Protein AF-A0AAV8YP52-F1 (afdb_monomer_lite)

Organism: NCBI:txid1586634

InterPro domains:
  IPR000917 Sulfatase, N-terminal [PF00884] (2-69)
  IPR000917 Sulfatase, N-terminal [PF00884] (94-187)
  IPR017850 Alkaline-phosphatase-like, core domain superfamily [G3DSA:3.40.720.10] (1-83)
  IPR017850 Alkaline-phosphatase-like, core domain superfamily [G3DSA:3.40.720.10] (84-243)
  IPR017850 Alkaline-phosphatase-like, core domain superfamily [SSF53649] (1-222)
  IPR024607 Sulfatase, conserved site [PS00523] (5-17)

pLDDT: mean 83.56, std 19.12, range [27.75, 98.56]

Structure (mmCIF, N/CA/C/O backbone):
data_AF-A0AAV8YP52-F1
#
_entry.id   AF-A0AAV8YP52-F1
#
loop_
_atom_site.group_PDB
_atom_site.id
_atom_site.type_symbol
_atom_site.label_atom_id
_atom_site.label_alt_id
_atom_site.label_comp_id
_atom_site.label_asym_id
_atom_site.label_entity_id
_atom_site.label_seq_id
_atom_site.pdbx_PDB_ins_code
_atom_site.Cartn_x
_atom_site.Cartn_y
_atom_site.Cartn_z
_atom_site.occupancy
_atom_site.B_iso_or_equiv
_atom_site.auth_seq_id
_atom_site.auth_comp_id
_atom_site.auth_asym_id
_atom_site.auth_atom_id
_atom_site.pdbx_PDB_model_num
ATOM 1 N N . PHE A 1 1 ? 8.488 -1.473 3.492 1.00 95.25 1 PHE A N 1
ATOM 2 C CA . PHE A 1 1 ? 8.947 -2.103 2.238 1.00 95.25 1 PHE A CA 1
ATOM 3 C C . PHE A 1 1 ? 7.764 -2.698 1.510 1.00 95.25 1 PHE A C 1
ATOM 5 O O . PHE A 1 1 ? 6.869 -3.208 2.170 1.00 95.25 1 PHE A O 1
ATOM 12 N N . VAL A 1 2 ? 7.751 -2.654 0.185 1.00 96.00 2 VAL A N 1
ATOM 13 C CA . VAL A 1 2 ? 6.752 -3.358 -0.623 1.00 96.00 2 VAL A CA 1
ATOM 14 C C . VAL A 1 2 ? 7.298 -4.697 -1.095 1.00 96.00 2 VAL A C 1
ATOM 16 O O . VAL A 1 2 ? 8.505 -4.853 -1.264 1.00 96.00 2 VAL A O 1
ATOM 19 N N . ASN A 1 3 ? 6.412 -5.675 -1.269 1.00 95.06 3 ASN A N 1
ATOM 20 C CA . ASN A 1 3 ? 6.795 -7.029 -1.685 1.00 95.06 3 ASN A CA 1
ATOM 21 C C . ASN A 1 3 ? 7.056 -7.134 -3.186 1.00 95.06 3 ASN A C 1
ATOM 23 O O . ASN A 1 3 ? 7.753 -8.042 -3.616 1.00 95.06 3 ASN A O 1
ATOM 27 N N . SER A 1 4 ? 6.528 -6.191 -3.967 1.00 92.81 4 SER A N 1
ATOM 28 C CA . SER A 1 4 ? 6.719 -6.110 -5.408 1.00 92.81 4 SER A CA 1
ATOM 29 C C . SER A 1 4 ? 6.884 -4.648 -5.826 1.00 92.81 4 SER A C 1
ATOM 31 O O . SER A 1 4 ? 6.132 -3.798 -5.347 1.00 92.81 4 SER A O 1
ATOM 33 N N . PRO A 1 5 ? 7.802 -4.325 -6.752 1.00 90.75 5 PRO A N 1
ATOM 34 C CA . PRO A 1 5 ? 7.940 -2.971 -7.296 1.00 90.75 5 PRO A CA 1
ATOM 35 C C . PRO A 1 5 ? 6.852 -2.630 -8.346 1.00 90.75 5 PRO A C 1
ATOM 37 O O . PRO A 1 5 ? 6.857 -1.555 -8.963 1.00 90.75 5 PRO A O 1
ATOM 40 N N . ILE A 1 6 ? 5.905 -3.544 -8.590 1.00 89.81 6 ILE A N 1
ATOM 41 C CA . ILE A 1 6 ? 4.824 -3.414 -9.574 1.00 89.81 6 ILE A CA 1
ATOM 42 C C . ILE A 1 6 ? 3.514 -3.006 -8.882 1.00 89.81 6 ILE A C 1
ATOM 44 O O . ILE A 1 6 ? 3.197 -3.479 -7.795 1.00 89.81 6 ILE A O 1
ATOM 48 N N . CYS A 1 7 ? 2.728 -2.127 -9.524 1.00 91.12 7 CYS A N 1
ATOM 49 C CA . CYS A 1 7 ? 1.596 -1.462 -8.867 1.00 91.12 7 CYS A CA 1
ATOM 50 C C . CYS A 1 7 ? 0.487 -2.444 -8.469 1.00 91.12 7 CYS A C 1
ATOM 52 O O . CYS A 1 7 ? -0.006 -2.372 -7.351 1.00 91.12 7 CYS A O 1
ATOM 54 N N . CYS A 1 8 ? 0.015 -3.304 -9.379 1.00 92.38 8 CYS A N 1
ATOM 55 C CA . CYS A 1 8 ? -1.102 -4.198 -9.058 1.00 92.38 8 CYS A CA 1
ATOM 56 C C . CYS A 1 8 ? -0.736 -5.310 -8.069 1.00 92.38 8 CYS A C 1
ATOM 58 O O . CYS A 1 8 ? -1.500 -5.477 -7.123 1.00 92.38 8 CYS A O 1
ATOM 60 N N . PRO A 1 9 ? 0.404 -6.018 -8.205 1.00 93.75 9 PRO A N 1
ATOM 61 C CA . PRO A 1 9 ? 0.830 -6.990 -7.201 1.00 93.75 9 PRO A CA 1
ATOM 62 C C . PRO A 1 9 ? 0.953 -6.349 -5.815 1.00 93.75 9 PRO A C 1
ATOM 64 O O . PRO A 1 9 ? 0.359 -6.834 -4.858 1.00 93.75 9 PRO A O 1
ATOM 67 N N . SER A 1 10 ? 1.613 -5.188 -5.721 1.00 94.81 10 SER A N 1
ATOM 68 C CA . SER A 1 10 ? 1.771 -4.476 -4.450 1.00 94.81 10 SER A CA 1
ATOM 69 C C . SER A 1 10 ? 0.435 -4.022 -3.852 1.00 94.81 10 SER A C 1
ATOM 71 O O . SER A 1 10 ? 0.141 -4.325 -2.698 1.00 94.81 10 SER A O 1
ATOM 73 N N . ARG A 1 11 ? -0.435 -3.366 -4.635 1.00 95.69 11 ARG A N 1
ATOM 74 C CA . ARG A 1 11 ? -1.765 -2.938 -4.163 1.00 95.69 11 ARG A CA 1
ATOM 75 C C . ARG A 1 11 ? -2.648 -4.127 -3.772 1.00 95.69 11 ARG A C 1
ATOM 77 O O . ARG A 1 11 ? -3.314 -4.055 -2.746 1.00 95.69 11 ARG A O 1
ATOM 84 N N . SER A 1 12 ? -2.614 -5.227 -4.529 1.00 96.69 12 SER A N 1
ATOM 85 C CA . SER A 1 12 ? -3.308 -6.478 -4.185 1.00 96.69 12 SER A CA 1
ATOM 86 C C . SER A 1 12 ? -2.841 -6.994 -2.823 1.00 96.69 12 SER A C 1
ATOM 88 O O . SER A 1 12 ? -3.663 -7.315 -1.965 1.00 96.69 12 SER A O 1
ATOM 90 N N . THR A 1 13 ? -1.530 -6.976 -2.574 1.00 97.31 13 THR A N 1
ATOM 91 C CA . THR A 1 13 ? -0.947 -7.355 -1.286 1.00 97.31 13 THR A CA 1
ATOM 92 C C . THR A 1 13 ? -1.373 -6.436 -0.144 1.00 97.31 13 THR A C 1
ATOM 94 O O . THR A 1 13 ? -1.781 -6.933 0.904 1.00 97.31 13 THR A O 1
ATOM 97 N N . ILE A 1 14 ? -1.355 -5.114 -0.343 1.00 97.69 14 ILE A N 1
ATOM 98 C CA . ILE A 1 14 ? -1.827 -4.138 0.657 1.00 97.69 14 ILE A CA 1
ATOM 99 C C . ILE A 1 14 ? -3.296 -4.389 1.013 1.00 97.69 14 ILE A C 1
ATOM 101 O O . ILE A 1 14 ? -3.664 -4.336 2.183 1.00 97.69 14 ILE A O 1
ATOM 105 N N . LEU A 1 15 ? -4.132 -4.654 0.006 1.00 97.62 15 LEU A N 1
ATOM 106 C CA . LEU A 1 15 ? -5.574 -4.819 0.174 1.00 97.62 15 LEU A CA 1
ATOM 107 C C . LEU A 1 15 ? -5.946 -6.149 0.824 1.00 97.62 15 LEU A C 1
ATOM 109 O O . LEU A 1 15 ? -6.919 -6.194 1.564 1.00 97.62 15 LEU A O 1
ATOM 113 N N . THR A 1 16 ? -5.218 -7.227 0.546 1.00 98.06 16 THR A N 1
ATOM 114 C CA . THR A 1 16 ? -5.618 -8.588 0.950 1.00 98.06 16 THR A CA 1
ATOM 115 C C . THR A 1 16 ? -4.794 -9.154 2.101 1.00 98.06 16 THR A C 1
ATOM 117 O O . THR A 1 16 ? -5.193 -10.151 2.698 1.00 98.06 16 THR A O 1
ATOM 120 N N . GLY A 1 17 ? -3.633 -8.564 2.401 1.00 98.06 17 GLY A N 1
ATOM 121 C CA . GLY A 1 17 ? -2.667 -9.146 3.331 1.00 98.06 17 GLY A CA 1
ATOM 122 C C . GLY A 1 17 ? -2.047 -10.446 2.820 1.00 98.06 17 GLY A C 1
ATOM 123 O O . GLY A 1 17 ? -1.554 -11.235 3.625 1.00 98.06 17 GLY A O 1
ATOM 124 N N . LYS A 1 18 ? -2.095 -10.690 1.503 1.00 97.75 18 LYS A N 1
ATOM 125 C CA . LYS A 1 18 ? -1.532 -11.872 0.844 1.00 97.75 18 LYS A CA 1
ATOM 126 C C . LYS A 1 18 ? -0.405 -11.507 -0.113 1.00 97.75 18 LYS A C 1
ATOM 128 O O . LYS A 1 18 ? -0.445 -10.467 -0.772 1.00 97.75 18 LYS A O 1
ATOM 133 N N . TYR A 1 19 ? 0.578 -12.380 -0.242 1.00 96.88 19 TYR A N 1
ATOM 134 C CA . TYR A 1 19 ? 1.612 -12.266 -1.265 1.00 96.88 19 TYR A CA 1
ATOM 135 C C . TYR A 1 19 ? 1.038 -12.435 -2.683 1.00 96.88 19 TYR A C 1
ATOM 137 O O . TYR A 1 19 ? -0.021 -13.031 -2.899 1.00 96.88 19 TYR A O 1
ATOM 145 N N . ALA A 1 20 ? 1.735 -11.900 -3.677 1.00 93.88 20 ALA A N 1
ATOM 146 C CA . ALA A 1 20 ? 1.407 -11.978 -5.093 1.00 93.88 20 ALA A CA 1
ATOM 147 C C . ALA A 1 20 ? 1.271 -13.427 -5.579 1.00 93.88 20 ALA A C 1
ATOM 149 O O . ALA A 1 20 ? 0.324 -13.715 -6.304 1.00 93.88 20 ALA A O 1
ATOM 150 N N . HIS A 1 21 ? 2.112 -14.362 -5.119 1.00 94.19 21 HIS A N 1
ATOM 151 C CA . HIS A 1 21 ? 1.948 -15.785 -5.459 1.00 94.19 21 HIS A CA 1
ATOM 152 C C . HIS A 1 21 ? 0.633 -16.394 -4.934 1.00 94.19 21 HIS A C 1
ATOM 154 O O . HIS A 1 21 ? 0.112 -17.322 -5.545 1.00 94.19 21 HIS A O 1
ATOM 160 N N . ASN A 1 22 ? 0.058 -15.842 -3.858 1.00 95.94 22 ASN A N 1
ATOM 161 C CA . ASN A 1 22 ? -1.227 -16.270 -3.292 1.00 95.94 22 ASN A CA 1
ATOM 162 C C . ASN A 1 22 ? -2.433 -15.511 -3.866 1.00 95.94 22 ASN A C 1
ATOM 164 O O . ASN A 1 22 ? -3.557 -16.010 -3.810 1.00 95.94 22 ASN A O 1
ATOM 168 N N . THR A 1 23 ? -2.224 -14.304 -4.398 1.00 95.06 23 THR A N 1
ATOM 169 C CA . THR A 1 23 ? -3.270 -13.542 -5.109 1.00 95.06 23 THR A CA 1
ATOM 170 C C . THR A 1 23 ? -3.266 -13.784 -6.618 1.00 95.06 23 THR A C 1
ATOM 172 O O . THR A 1 23 ? -4.159 -13.326 -7.325 1.00 95.06 23 THR A O 1
ATOM 175 N N . GLY A 1 24 ? -2.232 -14.444 -7.145 1.00 93.25 24 GLY A N 1
ATOM 176 C CA . GLY A 1 24 ? -2.006 -14.627 -8.579 1.00 93.25 24 GLY A CA 1
ATOM 177 C C . GLY A 1 24 ? -1.746 -13.329 -9.353 1.00 93.25 24 GLY A C 1
ATOM 178 O O . GLY A 1 24 ? -1.683 -13.369 -10.579 1.00 93.25 24 GLY A O 1
ATOM 179 N N . VAL A 1 25 ? -1.622 -12.175 -8.683 1.00 92.19 25 VAL A N 1
ATOM 180 C CA . VAL A 1 25 ? -1.403 -10.880 -9.344 1.00 92.19 25 VAL A CA 1
ATOM 181 C C . VAL A 1 25 ? 0.083 -10.680 -9.583 1.00 92.19 25 VAL A C 1
ATOM 183 O O . VAL A 1 25 ? 0.814 -10.342 -8.660 1.00 92.19 25 VAL A O 1
ATOM 186 N N . VAL A 1 26 ? 0.533 -10.861 -10.823 1.00 88.44 26 VAL A N 1
ATOM 187 C CA . VAL A 1 26 ? 1.969 -10.880 -11.167 1.00 88.44 26 VAL A CA 1
ATOM 188 C C . VAL A 1 26 ? 2.439 -9.639 -11.925 1.00 88.44 26 VAL A C 1
ATOM 190 O O . VAL A 1 26 ? 3.623 -9.311 -11.894 1.00 88.44 26 VAL A O 1
ATOM 193 N N . ASN A 1 27 ? 1.533 -8.906 -12.582 1.00 86.44 27 ASN A N 1
ATOM 194 C CA . ASN A 1 27 ? 1.858 -7.670 -13.303 1.00 86.44 27 ASN A CA 1
ATOM 195 C C . ASN A 1 27 ? 0.660 -6.692 -13.332 1.00 86.44 27 ASN A C 1
ATOM 197 O O . ASN A 1 27 ? -0.294 -6.856 -12.577 1.00 86.44 27 ASN A O 1
ATOM 201 N N . ASN A 1 28 ? 0.712 -5.636 -14.159 1.00 85.75 28 ASN A N 1
ATOM 202 C CA . ASN A 1 28 ? -0.358 -4.626 -14.253 1.00 85.75 28 ASN A CA 1
ATOM 203 C C . ASN A 1 28 ? -1.420 -4.898 -15.345 1.00 85.75 28 ASN A C 1
ATOM 205 O O . ASN A 1 28 ? -2.146 -3.970 -15.705 1.00 85.75 28 ASN A O 1
ATOM 209 N N . SER A 1 29 ? -1.488 -6.105 -15.907 1.00 83.00 29 SER A N 1
ATOM 210 C CA . SER A 1 29 ? -2.447 -6.502 -16.955 1.00 83.00 29 SER A CA 1
ATOM 211 C C . SER A 1 29 ? -3.583 -7.362 -16.392 1.00 83.00 29 SER A C 1
ATOM 213 O O . SER A 1 29 ? -3.432 -7.946 -15.316 1.00 83.00 29 SER A O 1
ATOM 215 N N . ILE A 1 30 ? -4.703 -7.468 -17.122 1.00 84.31 30 ILE A N 1
ATOM 216 C CA . ILE A 1 30 ? -5.784 -8.414 -16.777 1.00 84.31 30 ILE A CA 1
ATOM 217 C C . ILE A 1 30 ? -5.245 -9.845 -16.746 1.00 84.31 30 ILE A C 1
ATOM 219 O O . ILE A 1 30 ? -5.533 -10.572 -15.798 1.00 84.31 30 ILE A O 1
ATOM 223 N N . ASP A 1 31 ? -4.440 -10.223 -17.742 1.00 85.38 31 ASP A N 1
ATOM 224 C CA . ASP A 1 31 ? -3.872 -11.572 -17.858 1.00 85.38 31 ASP A CA 1
ATOM 225 C C . ASP A 1 31 ? -2.959 -11.908 -16.672 1.00 85.38 31 ASP A C 1
ATOM 227 O O . ASP A 1 31 ? -2.914 -13.042 -16.206 1.00 85.38 31 ASP A O 1
ATOM 231 N N . GLY A 1 32 ? -2.278 -10.900 -16.120 1.00 86.19 32 GLY A N 1
ATOM 232 C CA . GLY A 1 32 ? -1.534 -10.996 -14.863 1.00 86.19 32 GLY A CA 1
ATOM 233 C C . GLY A 1 32 ? -2.389 -10.798 -13.611 1.00 86.19 32 GLY A C 1
ATOM 234 O O . GLY A 1 32 ? -1.855 -10.376 -12.587 1.00 86.19 32 GLY A O 1
ATOM 235 N N . ASN A 1 33 ? -3.694 -11.059 -13.706 1.00 90.12 33 ASN A N 1
ATOM 236 C CA . ASN A 1 33 ? -4.712 -10.997 -12.658 1.00 90.12 33 ASN A CA 1
ATOM 237 C C . ASN A 1 33 ? -4.975 -9.603 -12.045 1.00 90.12 33 ASN A C 1
ATOM 239 O O . ASN A 1 33 ? -5.665 -9.506 -11.030 1.00 90.12 33 ASN A O 1
ATOM 243 N N . CYS A 1 34 ? -4.476 -8.501 -12.625 1.00 90.88 34 CYS A N 1
ATOM 244 C CA . CYS A 1 34 ? -4.738 -7.160 -12.089 1.00 90.88 34 CYS A CA 1
ATOM 245 C C . CYS A 1 34 ? -6.196 -6.743 -12.312 1.00 90.88 34 CYS A C 1
ATOM 247 O O . CYS A 1 34 ? -6.574 -6.373 -13.424 1.00 90.88 34 CYS A O 1
ATOM 249 N N . SER A 1 35 ? -6.994 -6.740 -11.238 1.00 91.50 35 SER A N 1
ATOM 250 C CA . SER A 1 35 ? -8.429 -6.413 -11.289 1.00 91.50 35 SER A CA 1
ATOM 251 C C . SER A 1 35 ? -9.202 -7.245 -12.321 1.00 91.50 35 SER A C 1
ATOM 253 O O . SER A 1 35 ? -10.170 -6.775 -12.916 1.00 91.50 35 SER A O 1
ATOM 255 N N . SER A 1 36 ? -8.748 -8.472 -12.586 1.00 91.81 36 SER A N 1
ATOM 256 C CA . SER A 1 36 ? -9.459 -9.395 -13.468 1.00 91.81 36 SER A CA 1
ATOM 257 C C . SER A 1 36 ? -10.797 -9.805 -12.837 1.00 91.81 36 SER A C 1
ATOM 259 O O . SER A 1 36 ? -10.997 -9.647 -11.629 1.00 91.81 36 SER A O 1
ATOM 261 N N . GLU A 1 37 ? -11.687 -10.414 -13.619 1.00 94.19 37 GLU A N 1
ATOM 262 C CA . GLU A 1 37 ? -12.917 -11.014 -13.083 1.00 94.19 37 GLU A CA 1
ATOM 263 C C . GLU A 1 37 ? -12.625 -12.062 -11.997 1.00 94.19 37 GLU A C 1
ATOM 265 O O . GLU A 1 37 ? -13.335 -12.145 -10.997 1.00 94.19 37 GLU A O 1
ATOM 270 N N . SER A 1 38 ? -11.542 -12.830 -12.155 1.00 95.19 38 SER A N 1
ATOM 271 C CA . SER A 1 38 ? -11.101 -13.799 -11.149 1.00 95.19 38 SER A CA 1
ATOM 272 C C . SER A 1 38 ? -10.707 -13.099 -9.847 1.00 95.19 38 SER A C 1
ATOM 274 O O . SER A 1 38 ? -11.169 -13.478 -8.771 1.00 95.19 38 SER A O 1
ATOM 276 N N . TRP A 1 39 ? -9.914 -12.027 -9.926 1.00 95.81 39 TRP A N 1
ATOM 277 C CA . TRP A 1 39 ? -9.498 -11.282 -8.739 1.00 95.81 39 TRP A CA 1
ATOM 278 C C . TRP A 1 39 ? -10.686 -10.628 -8.026 1.00 95.81 39 TRP A C 1
ATOM 280 O O . TRP A 1 39 ? -10.821 -10.762 -6.808 1.00 95.81 39 TRP A O 1
ATOM 290 N N . GLN A 1 40 ? -11.583 -9.989 -8.780 1.00 95.69 40 GLN A N 1
ATOM 291 C CA . GLN A 1 40 ? -12.810 -9.384 -8.247 1.00 95.69 40 GLN A CA 1
ATOM 292 C C . GLN A 1 40 ? -13.716 -10.427 -7.580 1.00 95.69 40 GLN A C 1
ATOM 294 O O . GLN A 1 40 ? -14.325 -10.172 -6.548 1.00 95.69 40 GLN A O 1
ATOM 299 N N . LYS A 1 41 ? -13.768 -11.650 -8.111 1.00 96.56 41 LYS A N 1
ATOM 300 C CA . LYS A 1 41 ? -14.586 -12.725 -7.541 1.00 96.56 41 LYS A CA 1
ATOM 301 C C . LYS A 1 41 ? -13.970 -13.374 -6.298 1.00 96.56 41 LYS A C 1
ATOM 303 O O . LYS A 1 41 ? -14.700 -13.710 -5.369 1.00 96.56 41 LYS A O 1
ATOM 308 N N . TYR A 1 42 ? -12.654 -13.594 -6.285 1.00 96.69 42 TYR A N 1
ATOM 309 C CA . TYR A 1 42 ? -11.995 -14.448 -5.284 1.00 96.69 42 TYR A CA 1
ATOM 310 C C . TYR A 1 42 ? -11.123 -13.702 -4.266 1.00 96.69 42 TYR A C 1
ATOM 312 O O . TYR A 1 42 ? -10.787 -14.279 -3.231 1.00 96.69 42 TYR A O 1
ATOM 320 N N . HIS A 1 43 ? -10.757 -12.442 -4.514 1.00 97.38 43 HIS A N 1
ATOM 321 C CA . HIS A 1 43 ? -9.884 -11.662 -3.628 1.00 97.38 43 HIS A CA 1
ATOM 322 C C . HIS A 1 43 ? -10.532 -10.373 -3.125 1.00 97.38 43 HIS A C 1
ATOM 324 O O . HIS A 1 43 ? -10.406 -10.066 -1.940 1.00 97.38 43 HIS A O 1
ATOM 330 N N . GLU A 1 44 ? -11.260 -9.648 -3.973 1.00 96.12 44 GLU A N 1
ATOM 331 C CA . GLU A 1 44 ? -11.917 -8.390 -3.589 1.00 96.12 44 GLU A CA 1
ATOM 332 C C . GLU A 1 44 ? -12.870 -8.516 -2.383 1.00 96.12 44 GLU A C 1
ATOM 334 O O . GLU A 1 44 ? -12.755 -7.687 -1.469 1.00 96.12 44 GLU A O 1
ATOM 339 N N . PRO A 1 45 ? -13.720 -9.566 -2.270 1.00 96.81 45 PRO A N 1
ATOM 340 C CA . PRO A 1 45 ? -14.628 -9.736 -1.129 1.00 96.81 45 PRO A CA 1
ATOM 341 C C . PRO A 1 45 ? -13.902 -10.009 0.195 1.00 96.81 45 PRO A C 1
ATOM 343 O O . PRO A 1 45 ? -14.501 -9.920 1.264 1.00 96.81 45 PRO A O 1
ATOM 346 N N . PHE A 1 46 ? -12.609 -10.331 0.122 1.00 96.44 46 PHE A N 1
ATOM 347 C CA . PHE A 1 46 ? -11.729 -10.602 1.257 1.00 96.44 46 PHE A CA 1
ATOM 348 C C . PHE A 1 46 ? -10.668 -9.510 1.443 1.00 96.44 46 PHE A C 1
ATOM 350 O O . PHE A 1 46 ? -9.714 -9.695 2.202 1.00 96.44 46 PHE A O 1
ATOM 357 N N . SER A 1 47 ? -10.811 -8.377 0.748 1.00 97.44 47 SER A N 1
ATOM 358 C CA . SER A 1 47 ? -9.982 -7.198 0.976 1.00 97.44 47 SER A CA 1
ATOM 359 C C . SER A 1 47 ? -10.256 -6.591 2.353 1.00 97.44 47 SER A C 1
ATOM 361 O O . SER A 1 47 ? -11.337 -6.744 2.917 1.00 97.44 47 SER A O 1
ATOM 363 N N . VAL A 1 48 ? -9.296 -5.840 2.890 1.00 97.94 48 VAL A N 1
ATOM 364 C CA . VAL A 1 48 ? -9.398 -5.161 4.186 1.00 97.94 48 VAL A CA 1
ATOM 365 C C . VAL A 1 48 ? -10.664 -4.305 4.286 1.00 97.94 48 VAL A C 1
ATOM 367 O O . VAL A 1 48 ? -11.340 -4.342 5.306 1.00 97.94 48 VAL A O 1
ATOM 370 N N . ALA A 1 49 ? -11.043 -3.600 3.215 1.00 97.25 49 ALA A N 1
ATOM 371 C CA . ALA A 1 49 ? -12.259 -2.791 3.187 1.00 97.25 49 ALA A CA 1
ATOM 372 C C . ALA A 1 49 ? -13.535 -3.649 3.236 1.00 97.25 49 ALA A C 1
ATOM 374 O O . ALA A 1 49 ? -14.470 -3.317 3.964 1.00 97.25 49 ALA A O 1
ATOM 375 N N . ALA A 1 50 ? -13.567 -4.762 2.497 1.00 97.44 50 ALA A N 1
ATOM 376 C CA . ALA A 1 50 ? -14.694 -5.688 2.517 1.00 97.44 50 ALA A CA 1
ATOM 377 C C . ALA A 1 50 ? -14.832 -6.377 3.884 1.00 97.44 50 ALA A C 1
ATOM 379 O O . ALA A 1 50 ? -15.932 -6.458 4.419 1.00 97.44 50 ALA A O 1
ATOM 380 N N . LEU A 1 51 ? -13.720 -6.789 4.497 1.00 98.25 51 LEU A N 1
ATOM 381 C CA . LEU A 1 51 ? -13.708 -7.400 5.828 1.00 98.25 51 LEU A CA 1
ATOM 382 C C . LEU A 1 51 ? -14.154 -6.416 6.917 1.00 98.25 51 LEU A C 1
ATOM 384 O O . LEU A 1 51 ? -14.984 -6.767 7.748 1.00 98.25 51 LEU A O 1
ATOM 388 N N . LEU A 1 52 ? -13.675 -5.167 6.885 1.00 98.25 52 LEU A N 1
ATOM 389 C CA . LEU A 1 52 ? -14.142 -4.114 7.796 1.00 98.25 52 LEU A CA 1
ATOM 390 C C . LEU A 1 52 ? -15.664 -3.917 7.694 1.00 98.25 52 LEU A C 1
ATOM 392 O O . LEU A 1 52 ? -16.346 -3.819 8.717 1.00 98.25 52 LEU A O 1
ATOM 396 N N . LYS A 1 53 ? -16.203 -3.892 6.468 1.00 97.19 53 LYS A N 1
ATOM 397 C CA . LYS A 1 53 ? -17.644 -3.761 6.230 1.00 97.19 53 LYS A CA 1
ATOM 398 C C . LYS A 1 53 ? -18.419 -4.988 6.717 1.00 97.19 53 LYS A C 1
ATOM 400 O O . LYS A 1 53 ? -19.405 -4.833 7.423 1.00 97.19 53 LYS A O 1
ATOM 405 N N . ASN A 1 54 ? -17.981 -6.192 6.366 1.00 96.81 54 ASN A N 1
ATOM 406 C CA . ASN A 1 54 ? -18.741 -7.417 6.622 1.00 96.81 54 ASN A CA 1
ATOM 407 C C . ASN A 1 54 ? -18.709 -7.850 8.097 1.00 96.81 54 ASN A C 1
ATOM 409 O O . ASN A 1 54 ? -19.700 -8.374 8.592 1.00 96.81 54 ASN A O 1
ATOM 413 N N . GLU A 1 55 ? -17.602 -7.616 8.807 1.00 96.31 55 GLU A N 1
ATOM 414 C CA . GLU A 1 55 ? -17.413 -8.107 10.184 1.00 96.31 55 GLU A CA 1
ATOM 415 C C . GLU A 1 55 ? -17.873 -7.111 11.260 1.00 96.31 55 GLU A C 1
ATOM 417 O O . GLU A 1 55 ? -18.216 -7.500 12.379 1.00 96.31 55 GLU A O 1
ATOM 422 N N . LYS A 1 56 ? -17.831 -5.805 10.964 1.00 96.19 56 LYS A N 1
ATOM 423 C CA . LYS A 1 56 ? -18.094 -4.733 11.943 1.00 96.19 56 LYS A CA 1
ATOM 424 C C . LYS A 1 56 ? -18.907 -3.559 11.384 1.00 96.19 56 LYS A C 1
ATOM 426 O O . LYS A 1 56 ? -19.001 -2.531 12.044 1.00 96.19 56 LYS A O 1
ATOM 431 N N . ASP A 1 57 ? -19.483 -3.701 10.191 1.00 96.75 57 ASP A N 1
ATOM 432 C CA . ASP A 1 57 ? -20.332 -2.695 9.536 1.00 96.75 57 ASP A CA 1
ATOM 433 C C . ASP A 1 57 ? -19.664 -1.323 9.318 1.00 96.75 57 ASP A C 1
ATOM 435 O O . ASP A 1 57 ? -20.323 -0.286 9.235 1.00 96.75 57 ASP A O 1
ATOM 439 N N . TYR A 1 58 ? -18.333 -1.294 9.176 1.00 97.19 58 TYR A N 1
ATOM 440 C CA . TYR A 1 58 ? -17.624 -0.054 8.857 1.00 97.19 58 TYR A CA 1
ATOM 441 C C . TYR A 1 58 ? -18.082 0.505 7.509 1.00 97.19 58 TYR A C 1
ATOM 443 O O . TYR A 1 58 ? -18.165 -0.213 6.513 1.00 97.19 58 TYR A O 1
ATOM 451 N N . VAL A 1 59 ? -18.286 1.820 7.444 1.00 97.12 59 VAL A N 1
ATOM 452 C CA . VAL A 1 59 ? -18.400 2.526 6.166 1.00 97.12 59 VAL A CA 1
ATOM 453 C C . VAL A 1 59 ? -17.003 2.651 5.570 1.00 97.12 59 VAL A C 1
ATOM 455 O O . VAL A 1 59 ? -16.118 3.262 6.168 1.00 97.12 59 VAL A O 1
ATOM 458 N N . THR A 1 60 ? -16.802 2.068 4.392 1.00 96.12 60 THR A N 1
ATOM 459 C CA . THR A 1 60 ? -15.522 2.102 3.686 1.00 96.12 60 THR A CA 1
ATOM 460 C C . THR A 1 60 ? -15.638 2.920 2.408 1.00 96.12 60 THR A C 1
ATOM 462 O O . THR A 1 60 ? -16.679 2.959 1.754 1.00 96.12 60 THR A O 1
ATOM 465 N N . PHE A 1 61 ? -14.561 3.625 2.072 1.00 94.56 61 PHE A N 1
ATOM 466 C CA . PHE A 1 61 ? -14.486 4.472 0.891 1.00 94.56 61 PHE A CA 1
ATOM 467 C C . PHE A 1 61 ? -13.102 4.365 0.263 1.00 94.56 61 PHE A C 1
ATOM 469 O O . PHE A 1 61 ? -12.090 4.291 0.962 1.00 94.56 61 PHE A O 1
ATOM 476 N N . TYR A 1 62 ? -13.071 4.384 -1.065 1.00 91.81 62 TYR A N 1
ATOM 477 C CA . TYR A 1 62 ? -11.853 4.387 -1.851 1.00 91.81 62 TYR A CA 1
ATOM 478 C C . TYR A 1 62 ? -11.879 5.564 -2.832 1.00 91.81 62 TYR A C 1
ATOM 480 O O . TYR A 1 62 ? -12.823 5.706 -3.607 1.00 91.81 62 TYR A O 1
ATOM 488 N N . ALA A 1 63 ? -10.822 6.377 -2.832 1.00 88.88 63 ALA A N 1
ATOM 489 C CA . ALA A 1 63 ? -10.612 7.438 -3.813 1.00 88.88 63 ALA A CA 1
ATOM 490 C C . ALA A 1 63 ? -9.296 7.229 -4.562 1.00 88.88 63 ALA A C 1
ATOM 492 O O . ALA A 1 63 ? -8.242 7.053 -3.952 1.00 88.88 63 ALA A O 1
ATOM 493 N N . GLY A 1 64 ? -9.351 7.319 -5.892 1.00 85.50 64 GLY A N 1
ATOM 494 C CA . GLY A 1 64 ? -8.175 7.271 -6.756 1.00 85.50 64 GLY A CA 1
ATOM 495 C C . GLY A 1 64 ? -8.111 6.020 -7.627 1.00 85.50 64 GLY A C 1
ATOM 496 O O . GLY A 1 64 ? -9.108 5.590 -8.203 1.00 85.50 64 GLY A O 1
ATOM 497 N N . LYS A 1 65 ? -6.908 5.461 -7.783 1.00 81.38 65 LYS A N 1
ATOM 498 C CA . LYS A 1 65 ? -6.615 4.337 -8.688 1.00 81.38 65 LYS A CA 1
ATOM 499 C C . LYS A 1 65 ? -6.524 3.011 -7.930 1.00 81.38 65 LYS A C 1
ATOM 501 O O . LYS A 1 65 ? -5.467 2.731 -7.369 1.00 81.38 65 LYS A O 1
ATOM 506 N N . TYR A 1 66 ? -7.584 2.198 -7.970 1.00 84.50 66 TYR A N 1
ATOM 507 C CA . TYR A 1 66 ? -7.716 0.952 -7.195 1.00 84.50 66 TYR A CA 1
ATOM 508 C C . TYR A 1 66 ? -6.739 -0.154 -7.641 1.00 84.50 66 TYR A C 1
ATOM 510 O O . TYR A 1 66 ? -5.547 -0.091 -7.361 1.00 84.50 66 TYR A O 1
ATOM 518 N N . LEU A 1 67 ? -7.209 -1.136 -8.400 1.00 82.19 67 LEU A N 1
ATOM 519 C CA . LEU A 1 67 ? -6.404 -2.004 -9.245 1.00 82.19 67 LEU A CA 1
ATOM 520 C C . LEU A 1 67 ? -6.827 -1.684 -10.667 1.00 82.19 67 LEU A C 1
ATOM 522 O O . LEU A 1 67 ? -7.978 -1.869 -11.046 1.00 82.19 67 LEU A O 1
ATOM 526 N N . ASN A 1 68 ? -5.928 -1.092 -11.434 1.00 69.62 68 ASN A N 1
ATOM 527 C CA . ASN A 1 68 ? -6.248 -0.651 -12.777 1.00 69.62 68 ASN A CA 1
ATOM 528 C C . ASN A 1 68 ? -5.129 -1.003 -13.734 1.00 69.62 68 ASN A C 1
ATOM 530 O O . ASN A 1 68 ? -3.946 -0.859 -13.407 1.00 69.62 68 ASN A O 1
ATOM 534 N N . GLN A 1 69 ? -5.547 -1.436 -14.923 1.00 62.38 69 GLN A N 1
ATOM 535 C CA . GLN A 1 69 ? -4.648 -1.745 -16.014 1.00 62.38 69 GLN A CA 1
ATOM 536 C C . GLN A 1 69 ? -3.748 -0.545 -16.286 1.00 62.38 69 GLN A C 1
ATOM 538 O O . GLN A 1 69 ? -4.222 0.570 -16.523 1.00 62.38 69 GLN A O 1
ATOM 543 N N . LYS A 1 70 ? -2.435 -0.766 -16.275 1.00 54.97 70 LYS A N 1
ATOM 544 C CA . LYS A 1 70 ? -1.512 0.187 -16.891 1.00 54.97 70 LYS A CA 1
ATOM 545 C C . LYS A 1 70 ? -1.289 -0.261 -18.325 1.00 54.97 70 LYS A C 1
ATOM 547 O O . LYS A 1 70 ? -0.302 -0.918 -18.610 1.00 54.97 70 LYS A O 1
ATOM 552 N N . HIS A 1 71 ? -2.213 0.104 -19.207 1.00 43.41 71 HIS A N 1
ATOM 553 C CA . HIS A 1 71 ? -2.155 -0.281 -20.618 1.00 43.41 71 HIS A CA 1
ATOM 554 C C . HIS A 1 71 ? -1.164 0.554 -21.456 1.00 43.41 71 HIS A C 1
ATOM 556 O O . HIS A 1 71 ? -1.036 0.313 -22.638 1.00 43.41 71 HIS A O 1
ATOM 562 N N . TRP A 1 72 ? -0.446 1.529 -20.874 1.00 44.47 72 TRP A N 1
ATOM 563 C CA . TRP A 1 72 ? 0.540 2.327 -21.630 1.00 44.47 72 TRP A CA 1
ATOM 564 C C . TRP A 1 72 ? 1.929 2.426 -20.985 1.00 44.47 72 TRP A C 1
ATOM 566 O O . TRP A 1 72 ? 2.907 2.656 -21.682 1.00 44.47 72 TRP A O 1
ATOM 576 N N . ILE A 1 73 ? 2.053 2.244 -19.660 1.00 39.84 73 ILE A N 1
ATOM 577 C CA . ILE A 1 73 ? 3.370 2.280 -18.989 1.00 39.84 73 ILE A CA 1
ATOM 578 C C . ILE A 1 73 ? 4.142 0.963 -19.164 1.00 39.84 73 ILE A C 1
ATOM 580 O O . ILE A 1 73 ? 5.358 0.953 -19.035 1.00 39.84 73 ILE A O 1
ATOM 584 N N . VAL A 1 74 ? 3.432 -0.139 -19.436 1.00 42.94 74 VAL A N 1
ATOM 585 C CA . VAL A 1 74 ? 4.027 -1.464 -19.689 1.00 42.94 74 VAL A CA 1
ATOM 586 C C . VAL A 1 74 ? 4.552 -1.573 -21.130 1.00 42.94 74 VAL A C 1
ATOM 588 O O . VAL A 1 74 ? 5.398 -2.414 -21.399 1.00 42.94 74 VAL A O 1
ATOM 591 N N . ASP A 1 75 ? 4.146 -0.654 -22.014 1.00 45.53 75 ASP A N 1
ATOM 592 C CA . ASP A 1 75 ? 4.675 -0.532 -23.378 1.00 45.53 75 ASP A CA 1
ATOM 593 C C . ASP A 1 75 ? 5.872 0.426 -23.468 1.00 45.53 75 ASP A C 1
ATOM 595 O O . ASP A 1 75 ? 6.327 0.746 -24.567 1.00 45.53 75 ASP A O 1
ATOM 599 N N . MET A 1 76 ? 6.403 0.913 -22.336 1.00 46.72 76 MET A N 1
ATOM 600 C CA . MET A 1 76 ? 7.633 1.698 -22.382 1.00 46.72 76 MET A CA 1
ATOM 601 C C . MET A 1 76 ? 8.779 0.788 -22.843 1.00 46.72 76 MET A C 1
ATOM 603 O O . MET A 1 76 ? 9.122 -0.155 -22.120 1.00 46.72 76 MET A O 1
ATOM 607 N N . PRO A 1 77 ? 9.395 1.056 -24.014 1.00 49.97 77 PRO A N 1
ATOM 608 C CA . PRO A 1 77 ? 10.607 0.353 -24.401 1.00 49.97 77 PRO A CA 1
ATOM 609 C C . PRO A 1 77 ? 11.681 0.585 -23.330 1.00 49.97 77 PRO A C 1
ATOM 611 O O . PRO A 1 77 ? 11.582 1.563 -22.582 1.00 49.97 77 PRO A O 1
ATOM 614 N N . PRO A 1 78 ? 12.710 -0.278 -23.241 1.00 55.34 78 PRO A N 1
ATOM 615 C CA . PRO A 1 78 ? 13.808 -0.092 -22.302 1.00 55.34 78 PRO A CA 1
ATOM 616 C C . PRO A 1 78 ? 14.320 1.347 -22.369 1.00 55.34 78 PRO A C 1
ATOM 618 O O . PRO A 1 78 ? 14.879 1.780 -23.377 1.00 55.34 78 PRO A O 1
ATOM 621 N N . THR A 1 79 ? 14.075 2.116 -21.312 1.00 62.06 79 THR A N 1
ATOM 622 C CA . THR A 1 79 ? 14.524 3.500 -21.263 1.00 62.06 79 THR A CA 1
ATOM 623 C C . THR A 1 79 ? 16.037 3.467 -21.081 1.00 62.06 79 THR A C 1
ATOM 625 O O . THR A 1 79 ? 16.549 2.880 -20.131 1.00 62.06 79 THR A O 1
ATOM 628 N N . HIS A 1 80 ? 16.787 4.057 -22.003 1.00 69.38 80 HIS A N 1
ATOM 629 C CA . HIS A 1 80 ? 18.219 4.238 -21.799 1.00 69.38 80 HIS A CA 1
ATO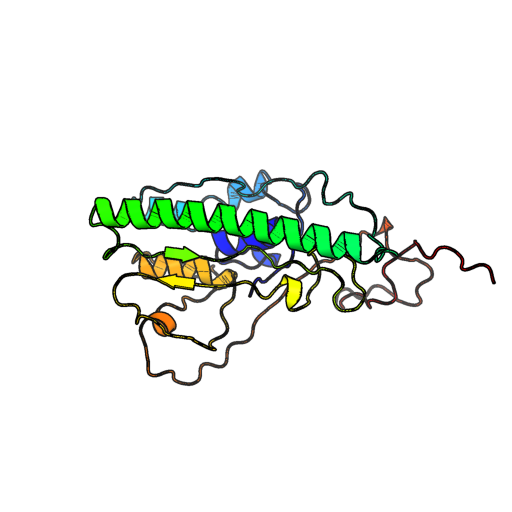M 630 C C . HIS A 1 80 ? 18.455 5.421 -20.864 1.00 69.38 80 HIS A C 1
ATOM 632 O O . HIS A 1 80 ? 17.637 6.343 -20.790 1.00 69.38 80 HIS A O 1
ATOM 638 N N . LEU A 1 81 ? 19.590 5.421 -20.164 1.00 75.62 81 LEU A N 1
ATOM 639 C CA . LEU A 1 81 ? 20.023 6.632 -19.482 1.00 75.62 81 LEU A CA 1
ATOM 640 C C . LEU A 1 81 ? 20.045 7.804 -20.466 1.00 75.62 81 LEU A C 1
ATOM 642 O O . LEU A 1 81 ? 20.578 7.662 -21.573 1.00 75.62 81 LEU A O 1
ATOM 646 N N . PRO A 1 82 ? 19.501 8.966 -20.079 1.00 79.50 82 PRO A N 1
ATOM 647 C CA . PRO A 1 82 ? 19.567 10.127 -20.937 1.00 79.50 82 PRO A CA 1
ATOM 648 C C . PRO A 1 82 ? 21.021 10.589 -21.063 1.00 79.50 82 PRO A C 1
ATOM 650 O O . PRO A 1 82 ? 21.752 10.652 -20.077 1.00 79.50 82 PRO A O 1
ATOM 653 N N . ALA A 1 83 ? 21.424 10.988 -22.270 1.00 82.31 83 ALA A N 1
ATOM 654 C CA . ALA A 1 83 ? 22.720 11.636 -22.482 1.00 82.31 83 ALA A CA 1
ATOM 655 C C . ALA A 1 83 ? 22.804 13.013 -21.790 1.00 82.31 83 ALA A C 1
ATOM 657 O O . ALA A 1 83 ? 23.895 13.516 -21.539 1.00 82.31 83 ALA A O 1
ATOM 658 N N . ASN A 1 84 ? 21.650 13.621 -21.482 1.00 84.69 84 ASN A N 1
ATOM 659 C CA . ASN A 1 84 ? 21.538 14.914 -20.819 1.00 84.69 84 ASN A CA 1
ATOM 660 C C . ASN A 1 84 ? 20.915 14.763 -19.420 1.00 84.69 84 ASN A C 1
ATOM 662 O O . ASN A 1 84 ? 19.749 14.380 -19.287 1.00 84.69 84 ASN A O 1
ATOM 666 N N . ILE A 1 85 ? 21.677 15.136 -18.390 1.00 85.06 85 ILE A N 1
ATOM 667 C CA . ILE A 1 85 ? 21.267 15.052 -16.983 1.00 85.06 85 ILE A CA 1
ATOM 668 C C . ILE A 1 85 ? 20.031 15.903 -16.654 1.00 85.06 85 ILE A C 1
ATOM 670 O O . ILE A 1 85 ? 19.241 15.521 -15.794 1.00 85.06 85 ILE A O 1
ATOM 674 N N . THR A 1 86 ? 19.779 16.981 -17.406 1.00 90.69 86 THR A N 1
ATOM 675 C CA . THR A 1 86 ? 18.623 17.870 -17.202 1.00 90.69 86 THR A CA 1
ATOM 676 C C . THR A 1 86 ? 17.284 17.131 -17.309 1.00 90.69 86 THR A C 1
ATOM 678 O O . THR A 1 86 ? 16.293 17.551 -16.714 1.00 90.69 86 THR A O 1
ATOM 681 N N . ILE A 1 87 ? 17.228 16.005 -18.030 1.00 89.69 87 ILE A N 1
ATOM 682 C CA . ILE A 1 87 ? 16.027 15.157 -18.078 1.00 89.69 87 ILE A CA 1
ATOM 683 C C . ILE A 1 87 ? 15.727 14.574 -16.691 1.00 89.69 87 ILE A C 1
ATOM 685 O O . ILE A 1 87 ? 14.587 14.649 -16.233 1.00 89.69 87 ILE A O 1
ATOM 689 N N . LEU A 1 88 ? 16.741 14.041 -16.003 1.00 89.69 88 LEU A N 1
ATOM 690 C CA . LEU A 1 88 ? 16.582 13.483 -14.659 1.00 89.69 88 LEU A CA 1
ATOM 691 C C . LEU A 1 88 ? 16.242 14.579 -13.641 1.00 89.69 88 LEU A C 1
ATOM 693 O O . LEU A 1 88 ? 15.357 14.372 -12.809 1.00 89.69 88 LEU A O 1
ATOM 697 N N . ASP A 1 89 ? 16.851 15.762 -13.766 1.00 92.00 89 ASP A N 1
ATOM 698 C CA . ASP A 1 89 ? 16.530 16.925 -12.925 1.00 92.00 89 ASP A CA 1
ATOM 699 C C . ASP A 1 89 ? 15.066 17.353 -13.081 1.00 92.00 89 ASP A C 1
ATOM 701 O O . ASP A 1 89 ? 14.367 17.594 -12.094 1.00 92.00 89 ASP A O 1
ATOM 705 N N . ASN A 1 90 ? 14.562 17.396 -14.317 1.00 94.19 90 ASN A N 1
ATOM 706 C CA . ASN A 1 90 ? 13.167 17.733 -14.591 1.00 94.19 90 ASN A CA 1
ATOM 707 C C . ASN A 1 90 ? 12.201 16.684 -14.028 1.00 94.19 90 ASN A C 1
ATOM 709 O O . ASN A 1 90 ? 11.169 17.041 -13.459 1.00 94.19 90 ASN A O 1
ATOM 713 N N . ILE A 1 91 ? 12.535 15.394 -14.130 1.00 91.88 91 ILE A N 1
ATOM 714 C CA . ILE A 1 91 ? 11.736 14.321 -13.523 1.00 91.88 91 ILE A CA 1
ATOM 715 C C . ILE A 1 91 ? 11.710 14.484 -12.004 1.00 91.88 91 ILE A C 1
ATOM 717 O O . ILE A 1 91 ? 10.637 14.432 -11.400 1.00 91.88 91 ILE A O 1
ATOM 721 N N . GLN A 1 92 ? 12.862 14.734 -11.382 1.00 93.19 92 GLN A N 1
ATOM 722 C CA . GLN A 1 92 ? 12.932 14.961 -9.943 1.00 93.19 92 GLN A CA 1
ATOM 723 C C . GLN A 1 92 ? 12.121 16.195 -9.528 1.00 93.19 92 GLN A C 1
ATOM 725 O O . GLN A 1 92 ? 11.360 16.134 -8.562 1.00 93.19 92 GLN A O 1
ATOM 730 N N . LYS A 1 93 ? 12.194 17.288 -10.293 1.00 95.88 93 LYS A N 1
ATOM 731 C CA . LYS A 1 93 ? 11.373 18.488 -10.083 1.00 95.88 93 LYS A CA 1
ATOM 732 C C . LYS A 1 93 ? 9.875 18.169 -10.133 1.00 95.88 93 LYS A C 1
ATOM 734 O O . LYS A 1 93 ? 9.151 18.538 -9.211 1.00 95.88 93 LYS A O 1
ATOM 739 N N . HIS A 1 94 ? 9.405 17.452 -11.154 1.00 94.88 94 HIS A N 1
ATOM 740 C CA . HIS A 1 94 ? 7.991 17.071 -11.276 1.00 94.88 94 HIS A CA 1
ATOM 741 C C . HIS A 1 94 ? 7.529 16.143 -10.144 1.00 94.88 94 HIS A C 1
ATOM 743 O O . HIS A 1 94 ? 6.393 16.249 -9.671 1.00 94.88 94 HIS A O 1
ATOM 749 N N . ARG A 1 95 ? 8.406 15.254 -9.661 1.00 93.00 95 ARG A N 1
ATOM 750 C CA . ARG A 1 95 ? 8.119 14.409 -8.493 1.00 93.00 95 ARG A CA 1
ATOM 751 C C . ARG A 1 95 ? 7.934 15.234 -7.225 1.00 93.00 95 ARG A C 1
ATOM 753 O O . ARG A 1 95 ? 6.978 14.989 -6.497 1.00 93.00 95 ARG A O 1
ATOM 760 N N . LEU A 1 96 ? 8.796 16.221 -6.982 1.00 95.31 96 LEU A N 1
ATOM 761 C CA . LEU A 1 96 ? 8.663 17.123 -5.833 1.00 95.31 96 LEU A CA 1
ATOM 762 C C . LEU A 1 96 ? 7.386 17.971 -5.917 1.00 95.31 96 LEU A C 1
ATOM 764 O O . LEU A 1 96 ? 6.695 18.130 -4.918 1.00 95.31 96 LEU A O 1
ATOM 768 N N . GLN A 1 97 ? 7.020 18.445 -7.111 1.00 97.00 97 GLN A N 1
ATOM 769 C CA . GLN A 1 97 ? 5.754 19.159 -7.325 1.00 97.00 97 GLN A CA 1
ATOM 770 C C . GLN A 1 97 ? 4.531 18.268 -7.064 1.00 97.00 97 GLN A C 1
ATOM 772 O O . GLN A 1 97 ? 3.564 18.708 -6.449 1.00 97.00 97 GLN A O 1
ATOM 777 N N . SER A 1 98 ? 4.581 17.000 -7.484 1.00 94.94 98 SER A N 1
ATOM 778 C CA . SER A 1 98 ? 3.515 16.031 -7.192 1.00 94.94 98 SER A CA 1
ATOM 779 C C . SER A 1 98 ? 3.418 15.731 -5.694 1.00 94.94 98 SER A C 1
ATOM 781 O O . SER A 1 98 ? 2.317 15.616 -5.164 1.00 94.94 98 SER A O 1
ATOM 783 N N . LEU A 1 99 ? 4.560 15.633 -5.004 1.00 94.75 99 LEU A N 1
ATOM 784 C CA . LEU A 1 99 ? 4.604 15.443 -3.554 1.00 94.75 99 LEU A CA 1
ATOM 785 C C . LEU A 1 99 ? 3.986 16.633 -2.811 1.00 94.75 99 LEU A C 1
ATOM 787 O O . LEU A 1 99 ? 3.217 16.411 -1.884 1.00 94.75 99 LEU A O 1
ATOM 791 N N . LEU A 1 100 ? 4.253 17.866 -3.252 1.00 97.31 100 LEU A N 1
ATOM 792 C CA . LEU A 1 100 ? 3.637 19.066 -2.680 1.00 97.31 100 LEU A CA 1
ATOM 793 C C . LEU A 1 100 ? 2.104 19.024 -2.784 1.00 97.31 100 LEU A C 1
ATOM 795 O O . LEU A 1 100 ? 1.418 19.280 -1.803 1.00 97.31 100 LEU A O 1
ATOM 799 N N . ALA A 1 101 ? 1.556 18.623 -3.935 1.00 96.50 101 ALA A N 1
ATOM 800 C CA . ALA A 1 101 ? 0.105 18.493 -4.093 1.00 96.50 101 ALA A CA 1
ATOM 801 C C . ALA A 1 101 ? -0.508 17.433 -3.151 1.00 96.50 101 ALA A C 1
ATOM 803 O O . ALA A 1 101 ? -1.625 17.605 -2.659 1.00 96.50 101 ALA A O 1
ATOM 804 N N . VAL A 1 102 ? 0.214 16.336 -2.885 1.00 95.19 102 VAL A N 1
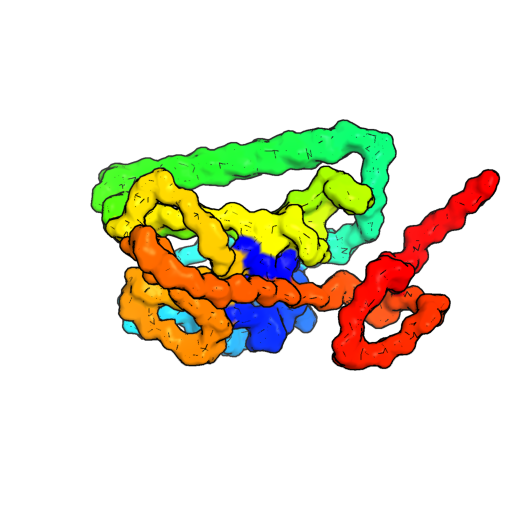ATOM 805 C CA . VAL A 1 102 ? -0.203 15.315 -1.908 1.00 95.19 102 VAL A CA 1
ATOM 806 C C . VAL A 1 102 ? -0.138 15.862 -0.481 1.00 95.19 102 VAL A C 1
ATOM 808 O O . VAL A 1 102 ? -1.057 15.612 0.297 1.00 95.19 102 VAL A O 1
ATOM 811 N N . ASP A 1 103 ? 0.903 16.622 -0.147 1.00 97.25 103 ASP A N 1
ATOM 812 C CA . ASP A 1 103 ? 1.072 17.259 1.162 1.00 97.25 103 ASP A CA 1
ATOM 813 C C . ASP A 1 103 ? -0.068 18.249 1.462 1.00 97.25 103 ASP A C 1
ATOM 815 O O . ASP A 1 103 ? -0.765 18.107 2.467 1.00 97.25 103 ASP A O 1
ATOM 819 N N . GLU A 1 104 ? -0.378 19.149 0.523 1.00 98.00 104 GLU A N 1
ATOM 820 C CA . GLU A 1 104 ? -1.505 20.090 0.631 1.00 98.00 104 GLU A CA 1
ATOM 821 C C . GLU A 1 104 ? -2.865 19.377 0.762 1.00 98.00 104 GLU A C 1
ATOM 823 O O . GLU A 1 104 ? -3.781 19.854 1.440 1.00 98.00 104 GLU A O 1
ATOM 828 N N . MET A 1 105 ? -3.039 18.227 0.101 1.00 96.12 105 MET A N 1
ATOM 829 C CA . MET A 1 105 ? -4.242 17.404 0.251 1.00 96.12 105 MET A CA 1
ATOM 830 C C . MET A 1 105 ? -4.320 16.786 1.653 1.00 96.12 105 MET A C 1
ATOM 832 O O . MET A 1 105 ? -5.387 16.815 2.271 1.00 96.12 105 MET A O 1
ATOM 836 N N . MET A 1 106 ? -3.211 16.250 2.169 1.00 96.25 106 MET A N 1
ATOM 837 C CA . MET A 1 106 ? -3.149 15.672 3.514 1.00 96.25 106 MET A CA 1
ATOM 838 C C . MET A 1 106 ? -3.402 16.722 4.594 1.00 96.25 106 MET A C 1
ATOM 840 O O . MET A 1 106 ? -4.156 16.451 5.530 1.00 96.25 106 MET A O 1
ATOM 844 N N . GLU A 1 107 ? -2.867 17.933 4.436 1.00 97.94 107 GLU A N 1
ATOM 845 C CA . GLU A 1 107 ? -3.146 19.061 5.327 1.00 97.94 107 GLU A CA 1
ATOM 846 C C . GLU A 1 107 ? -4.655 19.336 5.420 1.00 97.94 107 GLU A C 1
ATOM 848 O O . GLU A 1 107 ? -5.200 19.466 6.518 1.00 97.94 107 GLU A O 1
ATOM 853 N N . LYS A 1 108 ? -5.362 19.361 4.282 1.00 98.12 108 LYS A N 1
ATOM 854 C CA . LYS A 1 108 ? -6.822 19.568 4.244 1.00 98.12 108 LYS A CA 1
ATOM 855 C C . LYS A 1 108 ? -7.583 18.458 4.968 1.00 98.12 108 LYS A C 1
ATOM 857 O O . LYS A 1 108 ? -8.534 18.759 5.689 1.00 98.12 108 LYS A O 1
ATOM 862 N N . VAL A 1 109 ? -7.176 17.198 4.799 1.00 96.56 109 VAL A N 1
ATOM 863 C CA . VAL A 1 109 ? -7.795 16.053 5.490 1.00 96.56 109 VAL A CA 1
ATOM 864 C C . VAL A 1 109 ? -7.598 16.166 7.001 1.00 96.56 109 VAL A C 1
ATOM 866 O O . VAL A 1 109 ? -8.576 16.103 7.746 1.00 96.56 109 VAL A O 1
ATOM 869 N N . VAL A 1 110 ? -6.363 16.390 7.457 1.00 97.81 110 VAL A N 1
ATOM 870 C CA . VAL A 1 110 ? -6.037 16.496 8.889 1.00 97.81 110 VAL A CA 1
ATOM 871 C C . VAL A 1 110 ? -6.764 17.679 9.525 1.00 97.81 110 VAL A C 1
ATOM 873 O O . VAL A 1 110 ? -7.477 17.484 10.508 1.00 97.81 110 VAL A O 1
ATOM 876 N N . LYS A 1 111 ? -6.710 18.871 8.915 1.00 98.44 111 LYS A N 1
ATOM 877 C CA . LYS A 1 111 ? -7.450 20.053 9.393 1.00 98.44 111 LYS A CA 1
ATOM 878 C C . LYS A 1 111 ? -8.949 19.800 9.475 1.00 98.44 111 LYS A C 1
ATOM 880 O O . LYS A 1 111 ? -9.609 20.270 10.400 1.00 98.44 111 LYS A O 1
ATOM 885 N N . LYS A 1 112 ? -9.518 19.059 8.518 1.00 98.31 112 LYS A N 1
ATOM 886 C CA . LYS A 1 112 ? -10.945 18.731 8.553 1.00 98.31 112 LYS A CA 1
ATOM 887 C C . LYS A 1 112 ? -11.282 17.786 9.707 1.00 98.31 112 LYS A C 1
ATOM 889 O O . LYS A 1 112 ? -12.308 17.986 10.352 1.00 98.31 112 LYS A O 1
ATOM 894 N N . LEU A 1 113 ? -10.429 16.803 9.999 1.00 98.12 113 LEU A N 1
ATOM 895 C CA . LEU A 1 113 ? -10.588 15.919 11.160 1.00 98.12 113 LEU A CA 1
ATOM 896 C C . LE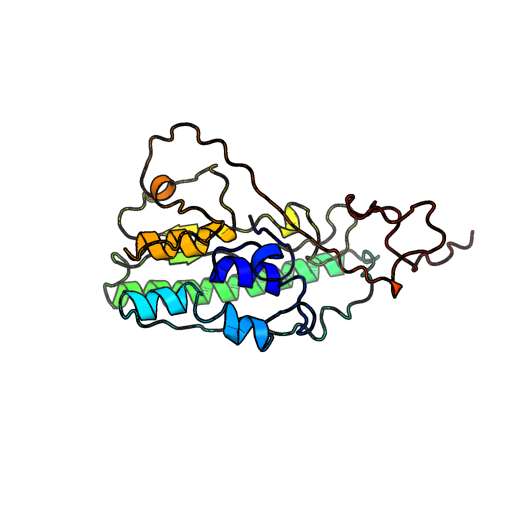U A 1 113 ? -10.466 16.683 12.485 1.00 98.12 113 LEU A C 1
ATOM 898 O O . LEU A 1 113 ? -11.240 16.415 13.402 1.00 98.12 113 LEU A O 1
ATOM 902 N N . GLU A 1 114 ? -9.552 17.652 12.582 1.00 98.00 114 GLU A N 1
ATOM 903 C CA . GLU A 1 114 ? -9.418 18.538 13.751 1.00 98.00 114 GLU A CA 1
ATOM 904 C C . GLU A 1 114 ? -10.675 19.381 13.966 1.00 98.00 114 GLU A C 1
ATOM 906 O O . GLU A 1 114 ? -11.237 19.379 15.056 1.00 98.00 114 GLU A O 1
ATOM 911 N N . GLN A 1 115 ? -11.174 20.041 12.915 1.00 98.50 115 GLN A N 1
ATOM 912 C CA . GLN A 1 115 ? -12.397 20.854 12.972 1.00 98.50 115 GLN A CA 1
ATOM 913 C C . GLN A 1 115 ? -13.630 20.057 13.412 1.00 98.50 115 GLN A C 1
ATOM 915 O O . GLN A 1 115 ? -14.549 20.615 14.007 1.00 98.50 115 GLN A O 1
ATOM 920 N N . LEU A 1 116 ? -13.669 18.765 13.085 1.00 98.38 116 LEU A N 1
ATOM 921 C CA . LEU A 1 116 ? -14.745 17.856 13.472 1.00 98.38 116 LEU A CA 1
ATOM 922 C C . LEU A 1 116 ? -14.504 17.188 14.837 1.00 98.38 116 LEU A C 1
ATOM 924 O O . LEU A 1 116 ? -15.347 16.408 15.270 1.00 98.38 116 LEU A O 1
ATOM 928 N N . ASN A 1 117 ? -13.388 17.478 15.517 1.00 98.06 117 ASN A N 1
ATOM 929 C CA . ASN A 1 117 ? -12.945 16.818 16.753 1.00 98.06 117 ASN A CA 1
ATOM 930 C C . ASN A 1 117 ? -12.808 15.287 16.623 1.00 98.06 117 ASN A C 1
ATOM 932 O O . ASN A 1 117 ? -13.024 14.548 17.580 1.00 98.06 117 ASN A O 1
ATOM 936 N N . LEU A 1 118 ? -12.448 14.802 15.431 1.00 97.88 118 LEU A N 1
ATOM 937 C CA . LEU A 1 118 ? -12.287 13.374 15.133 1.00 97.88 118 LEU A CA 1
ATOM 938 C C . LEU A 1 118 ? -10.820 12.930 15.096 1.00 97.88 118 LEU A C 1
ATOM 940 O O . LEU A 1 118 ? -10.555 11.728 15.144 1.00 97.88 118 LEU A O 1
ATOM 944 N N . LEU A 1 119 ? -9.864 13.866 15.016 1.00 96.88 119 LEU A N 1
ATOM 945 C CA . LEU A 1 119 ? -8.447 13.537 14.819 1.00 96.88 119 LEU A CA 1
ATOM 946 C C . LEU A 1 119 ? -7.890 12.619 15.921 1.00 96.88 119 LEU A C 1
ATOM 948 O O . LEU A 1 119 ? -7.259 11.614 15.609 1.00 96.88 119 LEU A O 1
ATOM 952 N N . GLU A 1 120 ? -8.170 12.918 17.192 1.00 95.81 120 GLU A N 1
ATOM 953 C CA . GLU A 1 120 ? -7.668 12.137 18.338 1.00 95.81 120 GLU A CA 1
ATOM 954 C C . GLU A 1 120 ? -8.235 10.708 18.396 1.00 95.81 120 GLU A C 1
ATOM 956 O O . GLU A 1 120 ? -7.697 9.864 19.108 1.00 95.81 120 GLU A O 1
ATOM 961 N N . ASN A 1 121 ? -9.290 10.417 17.625 1.00 97.00 121 ASN A N 1
ATOM 962 C CA . ASN A 1 121 ? -9.892 9.091 17.485 1.00 97.00 121 ASN A CA 1
ATOM 963 C C . ASN A 1 121 ? -9.688 8.482 16.081 1.00 97.00 121 ASN A C 1
ATOM 965 O O . ASN A 1 121 ? -10.432 7.593 15.670 1.00 97.00 121 ASN A O 1
ATOM 969 N N . THR A 1 122 ? -8.715 8.972 15.308 1.00 97.62 122 THR A N 1
ATOM 970 C CA . THR A 1 122 ? -8.479 8.522 13.929 1.00 97.62 122 THR A CA 1
ATOM 971 C C . THR A 1 122 ? -7.069 7.970 13.768 1.00 97.62 122 THR A C 1
ATOM 973 O O . THR A 1 122 ? -6.090 8.661 14.036 1.00 97.62 122 THR A O 1
ATOM 976 N N . TYR A 1 123 ? -6.955 6.736 13.273 1.00 97.88 123 TYR A N 1
ATOM 977 C CA . TYR A 1 123 ? -5.682 6.216 12.774 1.00 97.88 123 TYR A CA 1
ATOM 978 C C . TYR A 1 123 ? -5.453 6.675 11.330 1.00 97.88 123 TYR A C 1
ATOM 980 O O . TYR A 1 123 ? -6.320 6.493 10.475 1.00 97.88 123 TYR A O 1
ATOM 988 N N . ILE A 1 124 ? -4.276 7.231 11.044 1.00 97.62 124 ILE A N 1
ATOM 989 C CA . ILE A 1 124 ? -3.835 7.614 9.699 1.00 97.62 124 ILE A CA 1
ATOM 990 C C . ILE A 1 124 ? -2.577 6.815 9.372 1.00 97.62 124 ILE A C 1
ATOM 992 O O . ILE A 1 124 ? -1.571 6.905 10.073 1.00 97.62 124 ILE A O 1
ATOM 996 N N . LEU A 1 125 ? -2.635 6.031 8.296 1.00 97.56 125 LEU A N 1
ATOM 997 C CA . LEU A 1 125 ? -1.497 5.299 7.747 1.00 97.56 125 LEU A CA 1
ATOM 998 C C . LEU A 1 125 ? -1.158 5.901 6.380 1.00 97.56 125 LEU A C 1
ATOM 1000 O O . LEU A 1 125 ? -1.992 5.889 5.476 1.00 97.56 125 LEU A O 1
ATOM 1004 N N . PHE A 1 126 ? 0.061 6.407 6.217 1.00 96.94 126 PHE A N 1
ATOM 1005 C CA . PHE A 1 126 ? 0.563 6.956 4.957 1.00 96.94 126 PHE A CA 1
ATOM 1006 C C . PHE A 1 126 ? 1.687 6.078 4.416 1.00 96.94 126 PHE A C 1
ATOM 1008 O O . PHE A 1 126 ? 2.681 5.839 5.104 1.00 96.94 126 PHE A O 1
ATOM 1015 N N . THR A 1 127 ? 1.549 5.610 3.177 1.00 97.06 127 THR A N 1
ATOM 1016 C CA . THR A 1 127 ? 2.558 4.784 2.506 1.00 97.06 127 THR A CA 1
ATOM 1017 C C . THR A 1 127 ? 2.432 4.872 0.981 1.00 97.06 127 THR A C 1
ATOM 1019 O O . THR A 1 127 ? 1.640 5.660 0.470 1.00 97.06 127 THR A O 1
ATOM 1022 N N . SER A 1 128 ? 3.222 4.084 0.250 1.00 95.12 128 SER A N 1
ATOM 1023 C CA . SER A 1 128 ? 3.205 3.994 -1.214 1.00 95.12 128 SER A CA 1
ATOM 1024 C C . SER A 1 128 ? 3.163 2.532 -1.666 1.00 95.12 128 SER A C 1
ATOM 1026 O O . SER A 1 128 ? 3.642 1.648 -0.957 1.00 95.12 128 SER A O 1
ATOM 1028 N N . ASP A 1 129 ? 2.628 2.271 -2.859 1.00 93.44 129 ASP A N 1
ATOM 1029 C CA . ASP A 1 129 ? 2.621 0.941 -3.483 1.00 93.44 129 ASP A CA 1
ATOM 1030 C C . ASP A 1 129 ? 3.992 0.545 -4.050 1.00 93.44 129 ASP A C 1
ATOM 1032 O O . ASP A 1 129 ? 4.274 -0.635 -4.228 1.00 93.44 129 ASP A O 1
ATOM 1036 N N . ASN A 1 130 ? 4.871 1.507 -4.310 1.00 93.06 130 ASN A N 1
ATOM 1037 C CA . ASN A 1 130 ? 6.256 1.277 -4.714 1.00 93.06 130 ASN A CA 1
ATOM 1038 C C . ASN A 1 130 ? 7.086 2.560 -4.576 1.00 93.06 130 ASN A C 1
ATOM 1040 O O . ASN A 1 130 ? 6.560 3.665 -4.412 1.00 93.06 130 ASN A O 1
ATOM 1044 N N . GLY A 1 131 ? 8.398 2.401 -4.686 1.00 93.19 131 GLY A N 1
ATOM 1045 C CA . GLY A 1 131 ? 9.361 3.471 -4.905 1.00 93.19 131 GLY A CA 1
ATOM 1046 C C . GLY A 1 131 ? 9.519 3.818 -6.389 1.00 93.19 131 GLY A C 1
ATOM 1047 O O . GLY A 1 131 ? 8.666 3.474 -7.212 1.00 93.19 131 GLY A O 1
ATOM 1048 N N . PHE A 1 132 ? 10.587 4.548 -6.708 1.00 91.38 132 PHE A N 1
ATOM 1049 C CA . PHE A 1 132 ? 10.914 5.009 -8.059 1.00 91.38 132 PHE A CA 1
ATOM 1050 C C . PHE A 1 132 ? 12.373 5.485 -8.102 1.00 91.38 132 PHE A C 1
ATOM 1052 O O . PHE A 1 132 ? 12.743 6.402 -7.353 1.00 91.38 132 PHE A O 1
ATOM 1059 N N . HIS A 1 133 ? 13.169 4.920 -9.003 1.00 91.06 133 HIS A N 1
ATOM 1060 C CA . HIS A 1 133 ? 14.553 5.295 -9.279 1.00 91.06 133 HIS A CA 1
ATOM 1061 C C . HIS A 1 133 ? 14.651 6.331 -10.410 1.00 91.06 133 HIS A C 1
ATOM 1063 O O . HIS A 1 133 ? 13.761 6.475 -11.244 1.00 91.06 133 HIS A O 1
ATOM 1069 N N . ILE A 1 134 ? 15.733 7.104 -10.402 1.00 91.50 134 ILE A N 1
ATOM 1070 C CA . ILE A 1 134 ? 16.083 8.152 -11.364 1.00 91.50 134 ILE A CA 1
ATOM 1071 C C . ILE A 1 134 ? 17.615 8.171 -11.504 1.00 91.50 134 ILE A C 1
ATOM 1073 O O . ILE A 1 134 ? 18.292 8.962 -10.847 1.00 91.50 134 ILE A O 1
ATOM 1077 N N . GLY A 1 135 ? 18.195 7.290 -12.320 1.00 86.31 135 GLY A N 1
ATOM 1078 C CA . GLY A 1 135 ? 19.644 7.304 -12.572 1.00 86.31 135 GLY A CA 1
ATOM 1079 C C . GLY A 1 135 ? 20.501 6.444 -11.635 1.00 86.31 135 GLY A C 1
ATOM 1080 O O . GLY A 1 135 ? 21.679 6.228 -11.930 1.00 86.31 135 GLY A O 1
ATOM 1081 N N . GLN A 1 136 ? 19.965 5.951 -10.509 1.00 87.19 136 GLN A N 1
ATOM 1082 C CA . GLN A 1 136 ? 20.733 5.096 -9.591 1.00 87.19 136 GLN A CA 1
ATOM 1083 C C . GLN A 1 136 ? 21.202 3.824 -10.306 1.00 87.19 136 GLN A C 1
ATOM 1085 O O . GLN A 1 136 ? 20.474 3.260 -11.113 1.00 87.19 136 GLN A O 1
ATOM 1090 N N . PHE A 1 137 ? 22.428 3.375 -10.018 1.00 83.25 137 PHE A N 1
ATOM 1091 C CA . PHE A 1 137 ? 23.036 2.183 -10.633 1.00 83.25 137 PHE A CA 1
ATOM 1092 C C . PHE A 1 137 ? 23.018 2.180 -12.167 1.00 83.25 137 PHE A C 1
ATOM 1094 O O . PHE A 1 137 ? 22.941 1.121 -12.785 1.00 83.25 137 PHE A O 1
ATOM 1101 N N . THR A 1 138 ? 23.067 3.363 -12.789 1.00 80.44 138 THR A N 1
ATOM 1102 C CA . THR A 1 138 ? 23.011 3.502 -14.252 1.00 80.44 138 THR A CA 1
ATOM 1103 C C . THR A 1 138 ? 21.664 3.037 -14.837 1.00 80.44 138 THR A C 1
ATOM 1105 O O . THR A 1 138 ? 21.525 2.846 -16.042 1.00 80.44 138 THR A O 1
ATOM 1108 N N . GLN A 1 139 ? 20.639 2.885 -13.995 1.00 80.69 139 GLN A N 1
ATOM 1109 C CA . GLN A 1 139 ? 19.268 2.648 -14.427 1.00 80.69 139 GLN A CA 1
ATOM 1110 C C . GLN A 1 139 ? 18.663 3.962 -14.929 1.00 80.69 139 GLN A C 1
ATOM 1112 O O . GLN A 1 139 ? 19.044 5.024 -14.438 1.00 80.69 139 GLN A O 1
ATOM 1117 N N . PRO A 1 140 ? 17.733 3.932 -15.895 1.00 82.19 140 PRO A N 1
ATOM 1118 C CA . PRO A 1 140 ? 16.980 5.115 -16.313 1.00 82.19 140 PRO A CA 1
ATOM 1119 C C . PRO A 1 140 ? 16.079 5.640 -15.173 1.00 82.19 140 PRO A C 1
ATOM 1121 O O . PRO A 1 140 ? 16.402 5.545 -13.993 1.00 82.19 140 PRO A O 1
ATOM 1124 N N . TRP A 1 141 ? 14.949 6.258 -15.495 1.00 86.69 141 TRP A N 1
ATOM 1125 C CA . TRP A 1 141 ? 13.914 6.543 -14.511 1.00 86.69 141 TRP A CA 1
ATOM 1126 C C . TRP A 1 141 ? 12.789 5.525 -14.654 1.00 86.69 141 TRP A C 1
ATOM 1128 O O . TRP A 1 141 ? 12.250 5.366 -15.747 1.00 86.69 141 TRP A O 1
ATOM 1138 N N . ASP A 1 142 ? 12.430 4.849 -13.569 1.00 83.69 142 ASP A N 1
ATOM 1139 C CA . ASP A 1 142 ? 11.236 4.012 -13.498 1.00 83.69 142 ASP A CA 1
ATOM 1140 C C . ASP A 1 142 ? 11.022 3.484 -12.070 1.00 83.69 142 ASP A C 1
ATOM 1142 O O . ASP A 1 142 ? 11.594 3.961 -11.093 1.00 83.69 142 ASP A O 1
ATOM 1146 N N . LYS A 1 143 ? 10.176 2.473 -11.953 1.00 83.25 143 LYS A N 1
ATOM 1147 C CA . LYS A 1 143 ? 10.141 1.474 -10.899 1.00 83.25 143 LYS A CA 1
ATOM 1148 C C . LYS A 1 143 ? 10.464 0.102 -11.515 1.00 83.25 143 LYS A C 1
ATOM 1150 O O . LYS A 1 143 ? 11.066 0.027 -12.584 1.00 83.25 143 LYS A O 1
ATOM 1155 N N . ARG A 1 144 ? 9.936 -0.981 -10.936 1.00 82.88 144 ARG A N 1
ATOM 1156 C CA . ARG A 1 144 ? 9.995 -2.355 -11.483 1.00 82.88 144 ARG A CA 1
ATOM 1157 C C . ARG A 1 144 ? 11.312 -3.086 -11.209 1.00 82.88 144 ARG A C 1
ATOM 1159 O O . ARG A 1 144 ? 11.586 -4.097 -11.836 1.00 82.88 144 ARG A O 1
ATOM 1166 N N . GLN A 1 145 ? 12.121 -2.622 -10.268 1.00 84.69 145 GLN A N 1
ATOM 1167 C CA . GLN A 1 145 ? 13.377 -3.276 -9.908 1.00 84.69 145 GLN A CA 1
ATOM 1168 C C . GLN A 1 145 ? 13.343 -3.739 -8.447 1.00 84.69 145 GLN A C 1
ATOM 1170 O O . GLN A 1 145 ? 12.691 -3.104 -7.621 1.00 84.69 145 GLN A O 1
ATOM 1175 N N . PRO A 1 146 ? 14.028 -4.833 -8.077 1.00 88.38 146 PRO A N 1
ATOM 1176 C CA . PRO A 1 146 ? 14.076 -5.307 -6.693 1.00 88.38 146 PRO A CA 1
ATOM 1177 C C . PRO A 1 146 ? 15.104 -4.538 -5.836 1.00 88.38 146 PRO A C 1
ATOM 1179 O O . PRO A 1 146 ? 15.618 -5.073 -4.858 1.00 88.38 146 PRO A O 1
ATOM 1182 N N . TYR A 1 147 ? 15.436 -3.296 -6.206 1.00 89.88 147 TYR A N 1
ATOM 1183 C CA . TYR A 1 147 ? 16.357 -2.437 -5.461 1.00 89.88 147 TYR A CA 1
ATOM 1184 C C . TYR A 1 147 ? 15.617 -1.581 -4.437 1.00 89.88 147 TYR A C 1
ATOM 1186 O O . TYR A 1 147 ? 14.454 -1.227 -4.628 1.00 89.88 147 TYR A O 1
ATOM 1194 N N . ASP A 1 148 ? 16.322 -1.175 -3.378 1.00 92.56 148 ASP A N 1
ATOM 1195 C CA . ASP A 1 148 ? 15.791 -0.323 -2.306 1.00 92.56 148 ASP A CA 1
ATOM 1196 C C . ASP A 1 148 ? 15.057 0.921 -2.828 1.00 92.56 148 ASP A C 1
ATOM 1198 O O . ASP A 1 148 ? 14.027 1.294 -2.275 1.00 92.56 148 ASP A O 1
ATOM 1202 N N . THR A 1 149 ? 15.516 1.523 -3.926 1.00 92.19 149 THR A N 1
ATOM 1203 C CA . THR A 1 149 ? 14.867 2.678 -4.573 1.00 92.19 149 THR A CA 1
ATOM 1204 C C . THR A 1 149 ? 13.411 2.434 -4.967 1.00 92.19 149 THR A C 1
ATOM 1206 O O . THR A 1 149 ? 12.626 3.381 -5.027 1.00 92.19 149 THR A O 1
ATOM 1209 N N . ASP A 1 150 ? 13.047 1.178 -5.211 1.00 92.44 150 ASP A N 1
ATOM 1210 C CA . ASP A 1 150 ? 11.772 0.745 -5.773 1.00 92.44 150 ASP A CA 1
ATOM 1211 C C . ASP A 1 150 ? 10.920 -0.016 -4.753 1.00 92.44 150 ASP A C 1
ATOM 1213 O O . ASP A 1 150 ? 9.693 -0.018 -4.862 1.00 92.44 150 ASP A O 1
ATOM 1217 N N . ILE A 1 151 ? 11.546 -0.646 -3.754 1.00 94.50 151 ILE A N 1
ATOM 1218 C CA . ILE A 1 151 ? 10.837 -1.431 -2.735 1.00 94.50 151 ILE A CA 1
ATOM 1219 C C . ILE A 1 151 ? 10.789 -0.756 -1.359 1.00 94.50 151 ILE A C 1
ATOM 1221 O O . ILE A 1 151 ? 9.929 -1.084 -0.536 1.00 94.50 151 ILE A O 1
ATOM 1225 N N . ARG A 1 152 ? 11.672 0.204 -1.067 1.00 95.81 152 ARG A N 1
ATOM 1226 C CA . ARG A 1 152 ? 11.682 0.926 0.210 1.00 95.81 152 ARG A CA 1
ATOM 1227 C C . ARG A 1 152 ? 10.816 2.180 0.113 1.00 95.81 152 ARG A C 1
ATOM 1229 O O . ARG A 1 152 ? 11.238 3.227 -0.362 1.00 95.81 152 ARG A O 1
ATOM 1236 N N . VAL A 1 153 ? 9.587 2.058 0.602 1.00 96.88 153 VAL A N 1
ATOM 1237 C CA . VAL A 1 153 ? 8.589 3.138 0.649 1.00 96.88 153 VAL A CA 1
ATOM 1238 C C . VAL A 1 153 ? 8.467 3.739 2.052 1.00 96.88 153 VAL A C 1
ATOM 1240 O O . VAL A 1 153 ? 8.734 3.026 3.028 1.00 96.88 153 VAL A O 1
ATOM 1243 N N . PRO A 1 154 ? 8.042 5.012 2.183 1.00 95.94 154 PRO A N 1
ATOM 1244 C CA . PRO A 1 154 ? 7.712 5.582 3.483 1.00 95.94 154 PRO A CA 1
ATOM 1245 C C . PRO A 1 154 ? 6.548 4.827 4.132 1.00 95.94 154 PRO A C 1
ATOM 1247 O O . PRO A 1 154 ? 5.648 4.332 3.450 1.00 95.94 154 PRO A O 1
ATOM 1250 N N . LEU A 1 155 ? 6.560 4.768 5.459 1.00 96.94 155 LEU A N 1
ATOM 1251 C CA . LEU A 1 155 ? 5.420 4.363 6.269 1.00 96.94 155 LEU A CA 1
ATOM 1252 C C . LEU A 1 155 ? 5.352 5.303 7.470 1.00 96.94 155 LEU A C 1
ATOM 1254 O O . LEU A 1 155 ? 6.220 5.254 8.338 1.00 96.94 155 LEU A O 1
ATOM 1258 N N . PHE A 1 156 ? 4.326 6.146 7.508 1.00 95.94 156 PHE A N 1
ATOM 1259 C CA . PHE A 1 156 ? 3.996 6.951 8.680 1.00 95.94 156 PHE A CA 1
ATOM 1260 C C . PHE A 1 156 ? 2.679 6.457 9.254 1.00 95.94 156 PHE A C 1
ATOM 1262 O O . PHE A 1 156 ? 1.736 6.190 8.508 1.00 95.94 156 PHE A O 1
ATOM 1269 N N . VAL A 1 157 ? 2.621 6.337 10.576 1.00 96.56 157 VAL A N 1
ATOM 1270 C CA . VAL A 1 157 ? 1.411 5.940 11.290 1.00 96.56 157 VAL A CA 1
ATOM 1271 C C . VAL A 1 157 ? 1.184 6.926 12.425 1.00 96.56 157 VAL A C 1
ATOM 1273 O O . VAL A 1 157 ? 2.072 7.138 13.249 1.00 96.56 157 VAL A O 1
ATOM 1276 N N . SER A 1 158 ? 0.003 7.530 12.464 1.00 95.44 158 SER A N 1
ATOM 1277 C CA . SER A 1 158 ? -0.465 8.353 13.578 1.00 95.44 158 SER A CA 1
ATOM 1278 C C . SER A 1 158 ? -1.834 7.873 14.042 1.00 95.44 158 SER A C 1
ATOM 1280 O O . SER A 1 158 ? -2.556 7.205 13.301 1.00 95.44 158 SER A O 1
ATOM 1282 N N . GLY A 1 159 ? -2.182 8.178 15.288 1.00 95.75 159 GLY A N 1
ATOM 1283 C CA . GLY A 1 159 ? -3.502 7.891 15.830 1.00 95.75 159 GLY A CA 1
ATOM 1284 C C . GLY A 1 159 ? -3.507 7.698 17.344 1.00 95.75 159 GLY A C 1
ATOM 1285 O O . GLY A 1 159 ? -2.483 7.928 18.000 1.00 95.75 159 GLY A O 1
ATOM 1286 N N . PRO A 1 160 ? -4.652 7.267 17.899 1.00 95.38 160 PRO A N 1
ATOM 1287 C CA . PRO A 1 160 ? -4.839 7.110 19.335 1.00 95.38 160 PRO A CA 1
ATOM 1288 C C . PRO A 1 160 ? -3.766 6.222 19.965 1.00 95.38 160 PRO A C 1
ATOM 1290 O O . PRO A 1 160 ? -3.507 5.114 19.486 1.00 95.38 160 PRO A O 1
ATOM 1293 N N . ASN A 1 161 ? -3.192 6.685 21.078 1.00 92.44 161 ASN A N 1
ATOM 1294 C CA . ASN A 1 161 ? -2.199 5.974 21.897 1.00 92.44 161 ASN A CA 1
ATOM 1295 C C . ASN A 1 161 ? -0.856 5.657 21.209 1.00 92.44 161 ASN A C 1
ATOM 1297 O O . ASN A 1 161 ? -0.027 4.972 21.806 1.00 92.44 161 ASN A O 1
ATOM 1301 N N . ILE A 1 162 ? -0.607 6.149 19.991 1.00 93.19 162 ILE A N 1
ATOM 1302 C CA . ILE A 1 162 ? 0.697 6.003 19.331 1.00 93.19 162 ILE A CA 1
ATOM 1303 C C . ILE A 1 162 ? 1.631 7.122 19.825 1.00 93.19 162 ILE A C 1
ATOM 1305 O O . ILE A 1 162 ? 1.274 8.301 19.712 1.00 93.19 162 ILE A O 1
ATOM 1309 N N . PRO A 1 163 ? 2.828 6.804 20.357 1.00 90.19 163 PRO A N 1
ATOM 1310 C CA . PRO A 1 163 ? 3.784 7.815 20.800 1.00 90.19 163 PRO A CA 1
ATOM 1311 C C . PRO A 1 163 ? 4.168 8.785 19.676 1.00 90.19 163 PRO A C 1
ATOM 1313 O O . PRO A 1 163 ? 4.504 8.385 18.560 1.00 90.19 163 PRO A O 1
ATOM 1316 N N . ARG A 1 164 ? 4.152 10.088 19.973 1.00 89.38 164 ARG A N 1
ATOM 1317 C CA . ARG A 1 164 ? 4.561 11.127 19.016 1.00 89.38 164 ARG A CA 1
ATOM 1318 C C . ARG A 1 164 ? 6.082 11.135 18.840 1.00 89.38 164 ARG A C 1
ATOM 1320 O O . ARG A 1 164 ? 6.818 10.888 19.788 1.00 89.38 164 ARG A O 1
ATOM 1327 N N . LYS A 1 165 ? 6.539 11.528 17.642 1.00 84.06 165 LYS A N 1
ATOM 1328 C CA . LYS A 1 165 ? 7.964 11.727 17.295 1.00 84.06 165 LYS A CA 1
ATOM 1329 C C . LYS A 1 165 ? 8.845 10.492 17.540 1.00 84.06 165 LYS A C 1
ATOM 1331 O O . LYS A 1 165 ? 10.006 10.630 17.912 1.00 84.06 165 LYS A O 1
ATOM 1336 N N . ASN A 1 166 ? 8.293 9.304 17.314 1.00 87.25 166 ASN A N 1
ATOM 1337 C CA . ASN A 1 166 ? 9.038 8.058 17.405 1.00 87.25 166 ASN A CA 1
ATOM 1338 C C . ASN A 1 166 ? 9.541 7.608 16.023 1.00 87.25 166 ASN A C 1
ATOM 1340 O O . ASN A 1 166 ? 8.852 7.801 15.019 1.00 87.25 166 ASN A O 1
ATOM 1344 N N . VAL A 1 167 ? 10.729 7.001 15.972 1.00 88.25 167 VAL A N 1
ATOM 1345 C CA . VAL A 1 167 ? 11.306 6.405 14.758 1.00 88.25 167 VAL A CA 1
ATOM 1346 C C . VAL A 1 167 ? 11.687 4.968 15.072 1.00 88.25 167 VAL A C 1
ATOM 1348 O O . VAL A 1 167 ? 12.536 4.720 15.921 1.00 88.25 167 VAL A O 1
ATOM 1351 N N . GLU A 1 168 ? 11.078 4.030 14.352 1.00 87.56 168 GLU A N 1
ATOM 1352 C CA . GLU A 1 168 ? 11.280 2.597 14.549 1.00 87.56 168 GLU A CA 1
ATOM 1353 C C . GLU A 1 168 ? 12.103 1.990 13.412 1.00 87.56 168 GLU A C 1
ATOM 1355 O O . GLU A 1 168 ? 11.865 2.264 12.234 1.00 87.56 168 GLU A O 1
ATOM 1360 N N . SER A 1 169 ? 13.061 1.128 13.761 1.00 88.00 169 SER A N 1
ATOM 1361 C CA . SER A 1 169 ? 13.871 0.368 12.796 1.00 88.00 169 SER A CA 1
ATOM 1362 C C . SER A 1 169 ? 13.281 -1.007 12.466 1.00 88.00 169 SER A C 1
ATOM 1364 O O . SER A 1 169 ? 13.829 -1.731 11.631 1.00 88.00 169 SER A O 1
ATOM 1366 N N . TYR A 1 170 ? 12.155 -1.367 13.092 1.00 88.69 170 TYR A N 1
ATOM 1367 C CA . TYR A 1 170 ? 11.466 -2.626 12.845 1.00 88.69 170 TYR A CA 1
ATOM 1368 C C . TYR A 1 170 ? 11.033 -2.740 11.369 1.00 88.69 170 TYR A C 1
ATOM 1370 O O . TYR A 1 170 ? 10.320 -1.868 10.862 1.00 88.69 170 TYR A O 1
ATOM 1378 N N . PRO A 1 171 ? 11.425 -3.807 10.649 1.00 90.88 171 PRO A N 1
ATOM 1379 C CA . PRO A 1 171 ? 11.111 -3.929 9.233 1.00 90.88 171 PRO A CA 1
ATOM 1380 C C . PRO A 1 171 ? 9.630 -4.273 9.023 1.00 90.88 171 PRO A C 1
ATOM 1382 O O . PRO A 1 171 ? 9.168 -5.360 9.368 1.00 90.88 171 PRO A O 1
ATOM 1385 N N . VAL A 1 172 ? 8.890 -3.359 8.391 1.00 94.31 172 VAL A N 1
ATOM 1386 C CA . VAL A 1 172 ? 7.485 -3.556 7.992 1.00 94.31 172 VAL A CA 1
ATOM 1387 C C . VAL A 1 172 ? 7.375 -3.769 6.487 1.00 94.31 172 VAL A C 1
ATOM 1389 O O . VAL A 1 172 ? 8.050 -3.105 5.689 1.00 94.31 172 VAL A O 1
ATOM 1392 N N . SER A 1 173 ? 6.497 -4.687 6.095 1.00 95.31 173 SER A N 1
ATOM 1393 C CA . SER A 1 173 ? 6.199 -5.036 4.715 1.00 95.31 173 SER A CA 1
ATOM 1394 C C . SER A 1 173 ? 4.752 -4.683 4.344 1.00 95.31 173 SER A C 1
ATOM 1396 O O . SER A 1 173 ? 3.879 -4.682 5.206 1.00 95.31 173 SER A O 1
ATOM 1398 N N . SER A 1 174 ? 4.465 -4.400 3.069 1.00 96.62 174 SER A N 1
ATOM 1399 C CA . SER A 1 174 ? 3.111 -4.060 2.596 1.00 96.62 174 SER A CA 1
ATOM 1400 C C . SER A 1 174 ? 2.068 -5.123 2.932 1.00 96.62 174 SER A C 1
ATOM 1402 O O . SER A 1 174 ? 0.926 -4.777 3.223 1.00 96.62 174 SER A O 1
ATOM 1404 N N . VAL A 1 175 ? 2.466 -6.400 2.951 1.00 97.75 175 VAL A N 1
ATOM 1405 C CA . VAL A 1 175 ? 1.592 -7.524 3.326 1.00 97.75 175 VAL A CA 1
ATOM 1406 C C . VAL A 1 175 ? 1.059 -7.404 4.760 1.00 97.75 175 VAL A C 1
ATOM 1408 O O . VAL A 1 175 ? -0.008 -7.919 5.075 1.00 97.75 175 VAL A O 1
ATOM 1411 N N . ASP A 1 176 ? 1.762 -6.677 5.631 1.00 97.81 176 ASP A N 1
ATOM 1412 C CA . ASP A 1 176 ? 1.382 -6.494 7.030 1.00 97.81 176 ASP A CA 1
ATOM 1413 C C . ASP A 1 176 ? 0.309 -5.413 7.236 1.00 97.81 176 ASP A C 1
ATOM 1415 O O . ASP A 1 176 ? -0.225 -5.281 8.340 1.00 97.81 176 ASP A O 1
ATOM 1419 N N . LEU A 1 177 ? -0.005 -4.609 6.214 1.00 98.38 177 LEU A N 1
ATOM 1420 C CA . LEU A 1 177 ? -0.910 -3.466 6.362 1.00 98.38 177 LEU A CA 1
ATOM 1421 C C . LEU A 1 177 ? -2.356 -3.905 6.599 1.00 98.38 177 LEU A C 1
ATOM 1423 O O . LEU A 1 177 ? -2.944 -3.481 7.590 1.00 98.38 177 LEU A O 1
ATOM 1427 N N . ALA A 1 178 ? -2.908 -4.790 5.761 1.00 98.44 178 ALA A N 1
ATOM 1428 C CA . ALA A 1 178 ? -4.260 -5.324 5.952 1.00 98.44 178 ALA A CA 1
ATOM 1429 C C . ALA A 1 178 ? -4.478 -5.936 7.352 1.00 98.44 178 ALA A C 1
ATOM 1431 O O . ALA A 1 178 ? -5.381 -5.470 8.049 1.00 98.44 178 ALA A O 1
ATOM 1432 N N . PRO A 1 179 ? -3.659 -6.899 7.832 1.00 98.50 179 PRO A N 1
ATOM 1433 C CA . PRO A 1 179 ? -3.857 -7.467 9.163 1.00 98.50 179 PRO A CA 1
ATOM 1434 C C . PRO A 1 179 ? -3.666 -6.434 10.282 1.00 98.50 179 PRO A C 1
ATOM 1436 O O . PRO A 1 179 ? -4.347 -6.520 11.298 1.00 98.50 179 PRO A O 1
ATOM 1439 N N . THR A 1 180 ? -2.796 -5.430 10.108 1.00 98.31 180 THR A N 1
ATOM 1440 C CA . THR A 1 180 ? -2.642 -4.348 11.099 1.00 98.31 180 THR A CA 1
ATOM 1441 C C . THR A 1 180 ? -3.870 -3.442 11.155 1.00 98.31 180 THR A C 1
ATOM 1443 O O . THR A 1 180 ? -4.308 -3.086 12.245 1.00 98.31 180 THR A O 1
ATOM 1446 N N . ILE A 1 181 ? -4.455 -3.087 10.007 1.00 98.56 181 ILE A N 1
ATOM 1447 C CA . ILE A 1 181 ? -5.678 -2.272 9.941 1.00 98.56 181 ILE A CA 1
ATOM 1448 C C . ILE A 1 181 ? -6.847 -3.012 10.604 1.00 98.56 181 ILE A C 1
ATOM 1450 O O . ILE A 1 181 ? -7.560 -2.414 11.407 1.00 98.56 181 ILE A O 1
ATOM 1454 N N . LEU A 1 182 ? -7.011 -4.311 10.328 1.00 98.50 182 LEU A N 1
ATOM 1455 C CA . LEU A 1 182 ? -8.040 -5.134 10.975 1.00 98.50 182 LEU A CA 1
ATOM 1456 C C . LEU A 1 182 ? -7.847 -5.200 12.495 1.00 98.50 182 LEU A C 1
ATOM 1458 O O . LEU A 1 182 ? -8.798 -4.987 13.244 1.00 98.50 182 LEU A O 1
ATOM 1462 N N . ASP A 1 183 ? -6.614 -5.415 12.959 1.00 97.75 183 ASP A N 1
ATOM 1463 C CA . ASP A 1 183 ? -6.284 -5.468 14.388 1.00 97.75 183 ASP A CA 1
ATOM 1464 C C . ASP A 1 183 ? -6.539 -4.125 15.097 1.00 97.75 183 ASP A C 1
ATOM 1466 O O . ASP A 1 183 ? -7.080 -4.080 16.206 1.00 97.75 183 ASP A O 1
ATOM 1470 N N . LEU A 1 184 ? -6.187 -3.001 14.465 1.00 97.50 184 LEU A N 1
ATOM 1471 C CA . LEU A 1 184 ? -6.492 -1.664 14.987 1.00 97.50 184 LEU A CA 1
ATOM 1472 C C . LEU A 1 184 ? -8.006 -1.413 15.072 1.00 97.50 184 LEU A C 1
ATOM 1474 O O . LEU A 1 184 ? -8.457 -0.796 16.033 1.00 97.50 184 LEU A O 1
ATOM 1478 N N . ALA A 1 185 ? -8.784 -1.938 14.123 1.00 96.94 185 ALA A N 1
ATOM 1479 C CA . ALA A 1 185 ? -10.246 -1.854 14.104 1.00 96.94 185 ALA A CA 1
ATOM 1480 C C . ALA A 1 185 ? -10.954 -2.895 15.000 1.00 96.94 185 ALA A C 1
ATOM 1482 O O . ALA A 1 185 ? -12.181 -2.908 15.083 1.00 96.94 185 ALA A O 1
ATOM 1483 N N . GLY A 1 186 ? -10.214 -3.792 15.664 1.00 96.00 186 GLY A N 1
ATOM 1484 C CA . GLY A 1 186 ? -10.804 -4.859 16.482 1.00 96.00 186 GLY A CA 1
ATOM 1485 C C . GLY A 1 186 ? -11.572 -5.912 15.670 1.00 96.00 186 GLY A C 1
ATOM 1486 O O . GLY A 1 186 ? -12.501 -6.538 16.189 1.00 96.00 186 GLY A O 1
ATOM 1487 N N . VAL A 1 187 ? -11.210 -6.090 14.397 1.00 97.50 187 VAL A N 1
ATOM 1488 C CA . VAL A 1 187 ? -11.687 -7.170 13.526 1.00 97.50 187 VAL A CA 1
ATOM 1489 C C . VAL A 1 187 ? -10.736 -8.360 13.637 1.00 97.50 187 VAL A C 1
ATOM 1491 O O . VAL A 1 187 ? -9.516 -8.192 13.691 1.00 97.50 187 VAL A O 1
ATOM 1494 N N . ASN A 1 188 ? -11.286 -9.576 13.655 1.00 96.12 188 ASN A N 1
ATOM 1495 C CA . ASN A 1 188 ? -10.480 -10.794 13.662 1.00 96.12 188 ASN A CA 1
ATOM 1496 C C . ASN A 1 188 ? -9.636 -10.882 12.386 1.00 96.12 188 ASN A C 1
ATOM 1498 O O . ASN A 1 188 ? -10.158 -10.756 11.281 1.00 96.12 188 ASN A O 1
ATOM 1502 N N . ILE A 1 189 ? -8.336 -11.132 12.537 1.00 98.12 189 ILE A N 1
ATOM 1503 C CA . ILE A 1 189 ? -7.431 -11.314 11.400 1.00 98.12 189 ILE A CA 1
ATOM 1504 C C . ILE A 1 189 ? -7.645 -12.725 10.832 1.00 98.12 189 ILE A C 1
ATOM 1506 O O . ILE A 1 189 ? -7.419 -13.701 11.557 1.00 98.12 189 ILE A O 1
ATOM 1510 N N . PRO A 1 190 ? -8.044 -12.877 9.557 1.00 97.25 190 PRO A N 1
ATOM 1511 C CA . PRO A 1 190 ? -8.207 -14.196 8.961 1.00 97.25 190 PRO A CA 1
ATOM 1512 C C . PRO A 1 190 ? -6.881 -14.962 8.877 1.00 97.25 190 PRO A C 1
ATOM 1514 O O . PRO A 1 190 ? -5.855 -14.408 8.486 1.00 97.25 190 PRO A O 1
ATOM 1517 N N . GLN A 1 191 ? -6.912 -16.265 9.170 1.00 96.69 191 GLN A N 1
ATOM 1518 C CA . GLN A 1 191 ? -5.711 -17.118 9.190 1.00 96.69 191 GLN A CA 1
ATOM 1519 C C . GLN A 1 191 ? -5.029 -17.281 7.825 1.00 96.69 191 GLN A C 1
ATOM 1521 O O . GLN A 1 191 ? -3.869 -17.671 7.766 1.00 96.69 191 GLN A O 1
ATOM 1526 N N . TYR A 1 192 ? -5.740 -16.998 6.731 1.00 95.88 192 TYR A N 1
ATOM 1527 C CA . TYR A 1 192 ? -5.202 -17.094 5.376 1.00 95.88 192 TYR A CA 1
ATOM 1528 C C . TYR A 1 192 ? -4.331 -15.898 4.966 1.00 95.88 192 TYR A C 1
ATOM 1530 O O . TYR A 1 192 ? -3.850 -15.882 3.833 1.00 95.88 192 TYR A O 1
ATOM 1538 N N . MET A 1 193 ? -4.244 -14.844 5.787 1.00 98.19 193 MET A N 1
ATOM 1539 C CA . MET A 1 193 ? -3.369 -13.707 5.503 1.00 98.19 193 MET A CA 1
ATOM 1540 C C . MET A 1 193 ? -1.920 -14.098 5.790 1.00 98.19 193 MET A C 1
ATOM 1542 O O . MET A 1 193 ? -1.621 -14.690 6.824 1.00 98.19 193 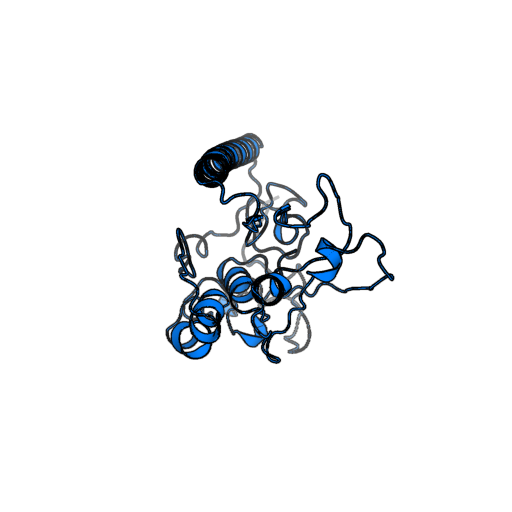MET A O 1
ATOM 1546 N N . ASP A 1 194 ? -1.023 -13.727 4.884 1.00 97.19 194 ASP A N 1
ATOM 1547 C CA . ASP A 1 194 ? 0.407 -14.013 5.007 1.00 97.19 194 ASP A CA 1
ATOM 1548 C C . ASP A 1 194 ? 1.107 -13.006 5.935 1.00 97.19 194 ASP A C 1
ATOM 1550 O O . ASP A 1 194 ? 2.099 -13.315 6.602 1.00 97.19 194 ASP A O 1
ATOM 1554 N N . GLY A 1 195 ? 0.592 -11.775 5.968 1.00 95.69 195 GLY A N 1
ATOM 1555 C CA . GLY A 1 195 ? 1.132 -10.688 6.774 1.00 95.69 195 GLY A CA 1
ATOM 1556 C C . GLY A 1 195 ? 0.831 -10.833 8.259 1.00 95.69 195 GLY A C 1
ATOM 1557 O O . GLY A 1 195 ? -0.086 -11.538 8.679 1.00 95.69 195 GLY A O 1
ATOM 1558 N N . LYS A 1 196 ? 1.584 -10.102 9.084 1.00 94.56 196 LYS A N 1
ATOM 1559 C CA . LYS A 1 196 ? 1.377 -10.084 10.538 1.00 94.56 196 LYS A CA 1
ATOM 1560 C C . LYS A 1 196 ? 1.183 -8.666 11.031 1.00 94.56 196 LYS A C 1
ATOM 1562 O O . LYS A 1 196 ? 1.974 -7.788 10.701 1.00 94.56 196 LYS A O 1
ATOM 1567 N N . SER A 1 197 ? 0.167 -8.470 11.871 1.00 95.75 197 SER A N 1
ATOM 1568 C CA . SER A 1 197 ? -0.083 -7.174 12.497 1.00 95.75 197 SER A CA 1
ATOM 1569 C C . SER A 1 197 ? 1.160 -6.677 13.241 1.00 95.75 197 SER A C 1
ATOM 1571 O O . SER A 1 197 ? 1.708 -7.378 14.098 1.00 95.75 197 SER A O 1
ATOM 1573 N N . PHE A 1 198 ? 1.586 -5.451 12.939 1.00 94.25 198 PHE A N 1
ATOM 1574 C CA . PHE A 1 198 ? 2.650 -4.759 13.670 1.00 94.25 198 PHE A CA 1
ATOM 1575 C C . PHE A 1 198 ? 2.095 -3.809 14.740 1.00 94.25 198 PHE A C 1
ATOM 1577 O O . PHE A 1 198 ? 2.834 -2.996 15.286 1.00 94.25 198 PHE A O 1
ATOM 1584 N N . LYS A 1 199 ? 0.818 -3.935 15.123 1.00 93.62 199 LYS A N 1
ATOM 1585 C CA . LYS A 1 199 ? 0.185 -3.130 16.184 1.00 93.62 199 LYS A CA 1
ATOM 1586 C C . LYS A 1 199 ? 0.993 -3.086 17.487 1.00 93.62 199 LYS A C 1
ATOM 1588 O O . LYS A 1 199 ? 1.091 -2.042 18.119 1.00 93.62 199 LYS A O 1
ATOM 1593 N N . LYS A 1 200 ? 1.632 -4.197 17.874 1.00 90.00 200 LYS A N 1
ATOM 1594 C CA . LYS A 1 200 ? 2.504 -4.246 19.064 1.00 90.00 200 LYS A CA 1
ATOM 1595 C C . LYS A 1 200 ? 3.721 -3.322 18.954 1.00 90.00 200 LYS A C 1
ATOM 1597 O O . LYS A 1 200 ? 4.145 -2.781 19.966 1.00 90.00 200 LYS A O 1
ATOM 1602 N N . VAL A 1 201 ? 4.255 -3.134 17.746 1.00 89.69 201 VAL A N 1
ATOM 1603 C CA . VAL A 1 201 ? 5.367 -2.212 17.459 1.00 89.69 201 VAL A CA 1
ATOM 1604 C C . VAL A 1 201 ? 4.903 -0.761 17.584 1.00 89.69 201 VAL A C 1
ATOM 1606 O O . VAL A 1 201 ? 5.660 0.075 18.052 1.00 89.69 201 VAL A O 1
ATOM 1609 N N . LEU A 1 202 ? 3.645 -0.465 17.234 1.00 91.12 202 LEU A N 1
ATOM 1610 C CA . LEU A 1 202 ? 3.083 0.887 17.350 1.00 91.12 202 LEU A CA 1
ATOM 1611 C C . LEU A 1 202 ? 2.926 1.358 18.803 1.00 91.12 202 LEU A C 1
ATOM 1613 O O . LEU A 1 202 ? 3.033 2.553 19.064 1.00 91.12 202 LEU A O 1
ATOM 1617 N N . PHE A 1 203 ? 2.650 0.438 19.735 1.00 89.31 203 PHE A N 1
ATOM 1618 C CA . PHE A 1 203 ? 2.319 0.773 21.127 1.00 89.31 203 PHE A CA 1
ATOM 1619 C C . PHE A 1 203 ? 3.401 0.423 22.155 1.00 89.31 203 PHE A C 1
ATOM 1621 O O . PHE A 1 203 ? 3.345 0.920 23.277 1.00 89.31 203 PHE A O 1
ATOM 1628 N N . SER A 1 204 ? 4.361 -0.445 21.824 1.00 77.19 204 SER A N 1
ATOM 1629 C CA . SER A 1 204 ? 5.381 -0.895 22.777 1.00 77.19 204 SER A CA 1
ATOM 1630 C C . SER A 1 204 ? 6.702 -0.163 22.578 1.00 77.19 204 SER A C 1
ATOM 1632 O O . SER A 1 204 ? 7.263 -0.177 21.488 1.00 77.19 204 SER A O 1
ATOM 1634 N N . THR A 1 205 ? 7.249 0.383 23.664 1.00 62.56 205 THR A N 1
ATOM 1635 C CA . THR A 1 205 ? 8.612 0.940 23.730 1.00 62.56 205 THR A CA 1
ATOM 1636 C C . THR A 1 205 ? 9.670 -0.113 24.073 1.00 62.56 205 THR A C 1
ATOM 1638 O O . THR A 1 205 ? 10.863 0.178 24.052 1.00 62.56 205 THR A O 1
ATOM 1641 N N . ASN A 1 206 ? 9.250 -1.340 24.397 1.00 61.16 206 ASN A N 1
ATOM 1642 C CA . ASN A 1 206 ? 10.114 -2.409 24.888 1.00 61.16 206 ASN A CA 1
ATOM 1643 C C . ASN A 1 206 ? 10.072 -3.573 23.891 1.00 61.16 206 ASN A C 1
ATOM 1645 O O . ASN A 1 206 ? 9.244 -4.484 23.986 1.00 61.16 206 ASN A O 1
ATOM 1649 N N . GLN A 1 207 ? 10.914 -3.506 22.861 1.00 58.75 207 GLN A N 1
ATOM 1650 C CA . GLN A 1 207 ? 10.982 -4.557 21.851 1.00 58.75 207 GLN A CA 1
ATOM 1651 C C . GLN A 1 207 ? 11.915 -5.676 22.317 1.00 58.75 207 GLN A C 1
ATOM 1653 O O . GLN A 1 207 ? 13.138 -5.555 22.284 1.00 58.75 207 GLN A O 1
ATOM 1658 N N . ALA A 1 208 ? 11.328 -6.821 22.673 1.00 56.44 208 ALA A N 1
ATOM 1659 C CA . ALA A 1 208 ? 12.012 -8.085 22.442 1.00 56.44 208 ALA A CA 1
ATOM 1660 C C . ALA A 1 208 ? 12.416 -8.123 20.959 1.00 56.44 208 ALA A C 1
ATOM 1662 O O . ALA A 1 208 ? 11.600 -7.814 20.089 1.00 56.44 208 ALA A O 1
ATOM 1663 N N . ILE A 1 209 ? 13.680 -8.443 20.680 1.00 56.84 209 ILE A N 1
ATOM 1664 C CA . ILE A 1 209 ? 14.268 -8.411 19.336 1.00 56.84 209 ILE A CA 1
ATOM 1665 C C . ILE A 1 209 ? 13.575 -9.467 18.464 1.00 56.84 209 ILE A C 1
ATOM 1667 O O . ILE A 1 209 ? 14.005 -10.617 18.379 1.00 56.84 209 ILE A O 1
ATOM 1671 N N . PHE A 1 210 ? 12.482 -9.092 17.804 1.00 64.81 210 PHE A N 1
ATOM 1672 C CA . PHE A 1 210 ? 11.852 -9.921 16.788 1.00 64.81 210 PHE A CA 1
ATOM 1673 C C . PHE A 1 210 ? 12.634 -9.742 15.492 1.00 64.81 210 PHE A C 1
ATOM 1675 O O . PHE A 1 210 ? 12.425 -8.783 14.750 1.00 64.81 210 PHE A O 1
ATOM 1682 N N . LYS A 1 211 ? 13.546 -10.675 15.205 1.00 69.00 211 LYS A N 1
ATOM 1683 C CA . LYS A 1 211 ? 14.126 -10.779 13.865 1.00 69.00 211 LYS A CA 1
ATOM 1684 C C . LYS A 1 211 ? 12.997 -11.084 12.885 1.00 69.00 211 LYS A C 1
ATOM 1686 O O . LYS A 1 211 ? 12.366 -12.136 12.967 1.00 69.00 211 LYS A O 1
ATOM 1691 N N . LYS A 1 212 ? 12.739 -10.155 11.969 1.00 82.38 212 LYS A N 1
ATOM 1692 C CA . LYS A 1 212 ? 11.816 -10.344 10.854 1.00 82.38 212 LYS A CA 1
ATOM 1693 C C . LYS A 1 212 ? 12.589 -10.253 9.549 1.00 82.38 212 LYS A C 1
ATOM 1695 O O . LYS A 1 212 ? 13.403 -9.354 9.358 1.00 82.38 212 LYS A O 1
ATOM 1700 N N . HIS A 1 213 ? 12.310 -11.200 8.665 1.00 87.31 213 HIS A N 1
ATOM 1701 C CA . HIS A 1 213 ? 12.804 -11.198 7.299 1.00 87.31 213 HIS A CA 1
ATOM 1702 C C . HIS A 1 213 ? 11.746 -10.578 6.391 1.00 87.31 213 HIS A C 1
ATOM 1704 O O . HIS A 1 213 ? 10.546 -10.786 6.586 1.00 87.31 213 HIS A O 1
ATOM 1710 N N . LEU A 1 214 ? 12.196 -9.792 5.419 1.00 90.06 214 LEU A N 1
ATOM 1711 C CA . LEU A 1 214 ? 11.340 -9.244 4.378 1.00 90.06 214 LEU A CA 1
ATOM 1712 C C . LEU A 1 214 ? 11.408 -10.168 3.170 1.00 90.06 214 LEU A C 1
ATOM 1714 O O . LEU A 1 214 ? 12.494 -10.510 2.711 1.00 90.06 214 LEU A O 1
ATOM 1718 N N . PHE A 1 215 ? 10.243 -10.558 2.669 1.00 92.75 215 PHE A N 1
ATOM 1719 C CA . PHE A 1 215 ? 10.125 -11.318 1.435 1.00 92.75 215 PHE A CA 1
ATOM 1720 C C . PHE A 1 215 ? 9.813 -10.364 0.282 1.00 92.75 215 PHE A C 1
ATOM 1722 O O . PHE A 1 215 ? 8.926 -9.520 0.406 1.00 92.75 215 PHE A O 1
ATOM 1729 N N . VAL A 1 216 ? 10.550 -10.474 -0.819 1.00 91.00 216 VAL A N 1
ATOM 1730 C CA . VAL A 1 216 ? 10.340 -9.690 -2.041 1.00 91.00 216 VAL A CA 1
ATOM 1731 C C . VAL A 1 216 ? 10.203 -10.675 -3.189 1.00 91.00 216 VAL A C 1
ATOM 1733 O O . VAL A 1 216 ? 11.010 -11.591 -3.321 1.00 91.00 216 VAL A O 1
ATOM 1736 N N . GLU A 1 217 ? 9.184 -10.478 -4.011 1.00 88.06 217 GLU A N 1
ATOM 1737 C CA . GLU A 1 217 ? 8.849 -11.328 -5.144 1.00 88.06 217 GLU A CA 1
ATOM 1738 C C . GLU A 1 217 ? 8.648 -10.470 -6.393 1.00 88.06 217 GLU A C 1
ATOM 1740 O O . GLU A 1 217 ? 7.970 -9.435 -6.401 1.00 88.06 217 GLU A O 1
ATOM 1745 N N . TYR A 1 218 ? 9.302 -10.889 -7.469 1.00 81.38 218 TYR A N 1
ATOM 1746 C CA . TYR A 1 218 ? 9.321 -10.151 -8.715 1.00 81.38 218 TYR A CA 1
ATOM 1747 C C . TYR A 1 218 ? 9.461 -11.121 -9.885 1.00 81.38 218 TYR A C 1
ATOM 1749 O O . TYR A 1 218 ? 10.422 -11.882 -9.953 1.00 81.38 218 TYR A O 1
ATOM 1757 N N . TRP A 1 219 ? 8.497 -11.081 -10.805 1.00 75.19 219 TRP A N 1
ATOM 1758 C CA . TRP A 1 219 ? 8.438 -11.973 -11.968 1.00 75.19 219 TRP A CA 1
ATOM 1759 C C . TRP A 1 219 ? 9.158 -11.417 -13.201 1.00 75.19 219 TRP A C 1
ATOM 1761 O O . TRP A 1 219 ? 9.193 -12.077 -14.237 1.00 75.19 219 TRP A O 1
ATOM 1771 N N . GLY A 1 220 ? 9.758 -10.227 -13.100 1.00 69.44 220 GLY A N 1
ATOM 1772 C CA . GLY A 1 220 ? 10.342 -9.556 -14.253 1.00 69.44 220 GLY A CA 1
ATOM 1773 C C . GLY A 1 220 ? 9.287 -8.996 -15.209 1.00 69.44 220 GLY A C 1
ATOM 1774 O O . GLY A 1 220 ? 8.087 -9.232 -15.077 1.00 69.44 220 GLY A O 1
ATOM 1775 N N . GLU A 1 221 ? 9.757 -8.258 -16.208 1.00 58.53 221 GLU A N 1
ATOM 1776 C CA . GLU A 1 221 ? 8.950 -7.867 -17.375 1.00 58.53 221 GLU A CA 1
ATOM 1777 C C . GLU A 1 221 ? 9.208 -8.762 -18.587 1.00 58.53 221 GLU A C 1
ATOM 1779 O O . GLU A 1 221 ? 8.605 -8.591 -19.645 1.00 58.53 221 GLU A O 1
ATOM 1784 N N . GLY A 1 222 ? 10.133 -9.713 -18.440 1.00 53.31 222 GLY A N 1
ATOM 1785 C CA . GLY A 1 222 ? 10.495 -10.624 -19.504 1.00 53.31 222 GLY A CA 1
ATOM 1786 C C . GLY A 1 222 ? 9.355 -11.588 -19.816 1.00 53.31 222 GLY A C 1
ATOM 1787 O O . GLY A 1 222 ? 8.799 -12.227 -18.927 1.00 53.31 222 GLY A O 1
ATOM 1788 N N . GLN A 1 223 ? 9.039 -11.735 -21.095 1.00 53.00 223 GLN A N 1
ATOM 1789 C CA . GLN A 1 223 ? 8.192 -12.808 -21.606 1.00 53.00 223 GLN A CA 1
ATOM 1790 C C . GLN A 1 223 ? 9.050 -13.793 -22.403 1.00 53.00 223 GLN A C 1
ATOM 1792 O O . GLN A 1 223 ? 10.182 -13.481 -22.767 1.00 53.00 223 GLN A O 1
ATOM 1797 N N . LYS A 1 224 ? 8.521 -14.975 -22.756 1.00 56.25 224 LYS A N 1
ATOM 1798 C CA . LYS A 1 224 ? 9.250 -15.934 -23.618 1.00 56.25 224 LYS A CA 1
ATOM 1799 C C . LYS A 1 224 ? 9.799 -15.280 -24.897 1.00 56.25 224 LYS A C 1
ATOM 1801 O O . LYS A 1 224 ? 10.873 -15.649 -25.354 1.00 56.25 224 LYS A O 1
ATOM 1806 N N . ALA A 1 225 ? 9.093 -14.283 -25.435 1.00 53.72 225 ALA A N 1
ATOM 1807 C CA . ALA A 1 225 ? 9.508 -13.528 -26.615 1.00 53.72 225 ALA A CA 1
ATOM 1808 C C . ALA A 1 225 ? 10.731 -12.610 -26.389 1.00 53.72 225 ALA A C 1
ATOM 1810 O O . ALA A 1 225 ? 11.452 -12.305 -27.341 1.00 53.72 225 ALA A O 1
ATOM 1811 N N . THR A 1 226 ? 10.979 -12.176 -25.149 1.00 54.50 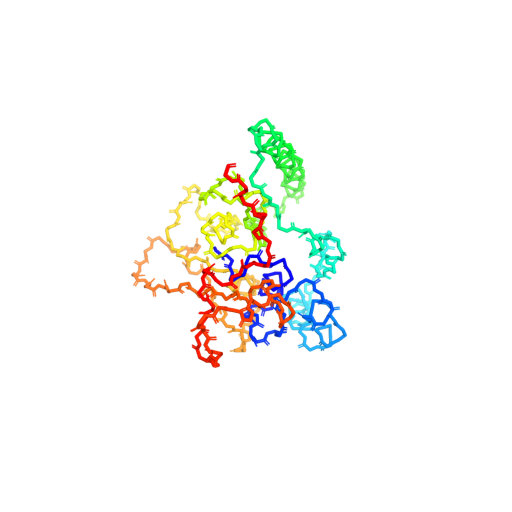226 THR A N 1
ATOM 1812 C CA . THR A 1 226 ? 12.062 -11.244 -24.788 1.00 54.50 226 THR A CA 1
ATOM 1813 C C . THR A 1 226 ? 13.317 -11.951 -24.272 1.00 54.50 226 THR A C 1
ATOM 1815 O O . THR A 1 226 ? 14.303 -11.280 -23.977 1.00 54.50 226 THR A O 1
ATOM 1818 N N . VAL A 1 227 ? 13.288 -13.282 -24.136 1.00 56.31 227 VAL A N 1
ATOM 1819 C CA . VAL A 1 227 ? 14.459 -14.087 -23.766 1.00 56.31 227 VAL A CA 1
ATOM 1820 C C . VAL A 1 227 ? 15.431 -14.119 -24.947 1.00 56.31 227 VAL A C 1
ATOM 1822 O O . VAL A 1 227 ? 15.044 -14.419 -26.082 1.00 56.31 227 VAL A O 1
ATOM 1825 N N . ASP A 1 228 ? 16.699 -13.796 -24.693 1.00 60.84 228 ASP A N 1
ATOM 1826 C CA . ASP A 1 228 ? 17.758 -13.978 -25.681 1.00 60.84 228 ASP A CA 1
ATOM 1827 C C . ASP A 1 228 ? 18.080 -15.472 -25.820 1.00 60.84 228 ASP A C 1
ATOM 1829 O O . ASP A 1 228 ? 18.631 -16.095 -24.915 1.00 60.84 228 ASP A O 1
ATOM 1833 N N . THR A 1 229 ? 17.733 -16.051 -26.969 1.00 63.62 229 THR A N 1
ATOM 1834 C CA . THR A 1 229 ? 17.971 -17.466 -27.285 1.00 63.62 229 THR A CA 1
ATOM 1835 C C . THR A 1 229 ? 19.450 -17.806 -27.465 1.00 63.62 229 THR A C 1
ATOM 1837 O O . THR A 1 229 ? 19.788 -18.983 -27.527 1.00 63.62 229 THR A O 1
ATOM 1840 N N . SER A 1 230 ? 20.325 -16.801 -27.584 1.00 66.12 230 SER A N 1
ATOM 1841 C CA . SER A 1 230 ? 21.779 -16.976 -27.649 1.00 66.12 230 SER A CA 1
ATOM 1842 C C . SER A 1 230 ? 22.454 -16.979 -26.272 1.00 66.12 230 SER A C 1
ATOM 1844 O O . SER A 1 230 ? 23.639 -17.301 -26.175 1.00 66.12 230 SER A O 1
ATOM 1846 N N . CYS A 1 231 ? 21.715 -16.668 -25.198 1.00 55.75 231 CYS A N 1
ATOM 1847 C CA . CYS A 1 231 ? 22.234 -16.761 -23.837 1.00 55.75 231 CYS A CA 1
ATOM 1848 C C . CYS A 1 231 ? 22.534 -18.240 -23.497 1.00 55.75 231 CYS A C 1
ATOM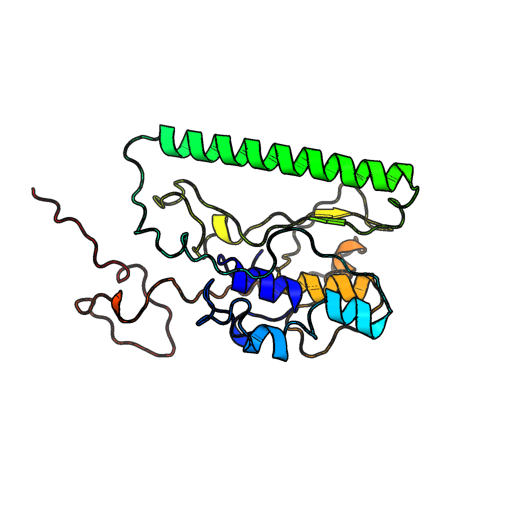 1850 O O . CYS A 1 231 ? 21.664 -19.092 -23.691 1.00 55.75 231 CYS A O 1
ATOM 1852 N N . PRO A 1 232 ? 23.726 -18.573 -22.956 1.00 57.88 232 PRO A N 1
ATOM 1853 C CA . PRO A 1 232 ? 24.148 -19.945 -22.640 1.00 57.88 232 PRO A CA 1
ATOM 1854 C C . PRO A 1 232 ? 23.447 -20.525 -21.393 1.00 57.88 232 PRO A C 1
ATOM 1856 O O . PRO A 1 232 ? 24.023 -21.316 -20.651 1.00 57.88 232 PRO A O 1
ATOM 1859 N N . TRP A 1 233 ? 22.209 -20.108 -21.134 1.00 51.41 233 TRP A N 1
ATOM 1860 C CA . TRP A 1 233 ? 21.400 -20.516 -19.995 1.00 51.41 233 TRP A CA 1
ATOM 1861 C C . TRP A 1 233 ? 20.274 -21.452 -20.438 1.00 51.41 233 TRP A C 1
ATOM 1863 O O . TRP A 1 233 ? 19.563 -21.181 -21.404 1.00 51.41 233 TRP A O 1
ATOM 1873 N N . SER A 1 234 ? 20.079 -22.537 -19.693 1.00 49.53 234 SER A N 1
ATOM 1874 C CA . SER A 1 234 ? 18.907 -23.406 -19.798 1.00 49.53 234 SER A CA 1
ATOM 1875 C C . SER A 1 234 ? 17.901 -23.050 -18.708 1.00 49.53 234 SER A C 1
ATOM 1877 O O . SER A 1 234 ? 18.289 -22.907 -17.549 1.00 49.53 234 SER A O 1
ATOM 1879 N N . TYR A 1 235 ? 16.617 -22.968 -19.065 1.00 44.62 235 TYR A N 1
ATOM 1880 C CA . TYR A 1 235 ? 15.534 -22.753 -18.108 1.00 44.62 235 TYR A CA 1
ATOM 1881 C C . TYR A 1 235 ? 15.531 -23.832 -17.019 1.00 44.62 235 TYR A C 1
ATOM 1883 O O . TYR A 1 235 ? 15.252 -24.996 -17.298 1.00 44.62 235 TYR A O 1
ATOM 1891 N N . ASP A 1 236 ? 15.823 -23.425 -15.785 1.00 50.97 236 ASP A N 1
ATOM 1892 C CA . ASP A 1 236 ? 15.584 -24.207 -14.576 1.00 50.97 236 ASP A CA 1
ATOM 1893 C C . ASP A 1 236 ? 14.365 -23.600 -13.878 1.00 50.97 236 ASP A C 1
ATOM 1895 O O . ASP A 1 236 ? 14.369 -22.419 -13.525 1.00 50.97 236 ASP A O 1
ATOM 1899 N N . GLY A 1 237 ? 13.315 -24.402 -13.681 1.00 46.22 237 GLY A N 1
ATOM 1900 C CA . GLY A 1 237 ? 12.087 -23.985 -12.995 1.00 46.22 237 GLY A CA 1
ATOM 1901 C C . GLY A 1 237 ? 12.303 -23.526 -11.547 1.00 46.22 237 GLY A C 1
ATOM 1902 O O . GLY A 1 237 ? 11.356 -23.055 -10.922 1.00 46.22 237 GLY A O 1
ATOM 1903 N N . ASN A 1 238 ? 13.529 -23.645 -11.026 1.00 40.00 238 ASN A N 1
ATOM 1904 C CA . ASN A 1 238 ? 13.905 -23.317 -9.656 1.00 40.00 238 ASN A CA 1
ATOM 1905 C C . ASN A 1 238 ? 14.797 -22.069 -9.505 1.00 40.00 238 ASN A C 1
ATOM 1907 O O . ASN A 1 238 ? 15.120 -21.719 -8.370 1.00 40.00 238 ASN A O 1
ATOM 1911 N N . VAL A 1 239 ? 15.225 -21.391 -10.584 1.00 39.69 239 VAL A N 1
ATOM 1912 C CA . VAL A 1 239 ? 16.230 -20.308 -10.482 1.00 39.69 239 VAL A CA 1
ATOM 1913 C C . VAL A 1 239 ? 15.797 -19.028 -11.202 1.00 39.69 239 VAL A C 1
ATOM 1915 O O . VAL A 1 239 ? 15.411 -19.040 -12.369 1.00 39.69 239 VAL A O 1
ATOM 1918 N N . ALA A 1 240 ? 15.893 -17.899 -10.492 1.00 41.91 240 ALA A N 1
ATOM 1919 C CA . ALA A 1 240 ? 15.660 -16.566 -11.038 1.00 41.91 240 ALA A CA 1
ATOM 1920 C C . ALA A 1 240 ? 16.702 -16.200 -12.115 1.00 41.91 240 ALA A C 1
ATOM 1922 O O . ALA A 1 240 ? 17.883 -16.529 -12.011 1.00 41.91 240 ALA A O 1
ATOM 1923 N N . VAL A 1 241 ? 16.238 -15.501 -13.152 1.00 44.44 241 VAL A N 1
ATOM 1924 C CA . VAL A 1 241 ? 16.998 -15.107 -14.347 1.00 44.44 241 VAL A CA 1
ATOM 1925 C C . VAL A 1 241 ? 18.241 -14.279 -13.979 1.00 44.44 241 VAL A C 1
ATOM 1927 O O . VAL A 1 241 ? 18.148 -13.312 -13.226 1.00 44.44 241 VAL A O 1
ATOM 1930 N N . SER A 1 242 ? 19.402 -14.624 -14.550 1.00 38.25 242 SER A N 1
ATOM 1931 C CA . SER A 1 242 ? 20.616 -13.798 -14.462 1.00 38.25 242 SER A CA 1
ATOM 1932 C C . SER A 1 242 ? 20.407 -12.446 -15.174 1.00 38.25 242 SER A C 1
ATOM 1934 O O . SER A 1 242 ? 19.977 -12.450 -16.333 1.00 38.25 242 SER A O 1
ATOM 1936 N N . PRO A 1 243 ? 20.781 -11.296 -14.569 1.00 42.06 243 PRO A N 1
ATOM 1937 C CA . PRO A 1 243 ? 20.663 -9.964 -15.184 1.00 42.06 243 PRO A CA 1
ATOM 1938 C C . PRO A 1 243 ? 21.373 -9.818 -16.539 1.00 42.06 243 PRO A C 1
ATOM 1940 O O . PRO A 1 243 ? 21.066 -8.917 -17.314 1.00 42.06 243 PRO A O 1
ATOM 1943 N N . SER A 1 244 ? 22.325 -10.704 -16.845 1.00 42.19 244 SER A N 1
ATOM 1944 C CA . SER A 1 244 ? 23.087 -10.698 -18.097 1.00 42.19 244 SER A CA 1
ATOM 1945 C C . SER A 1 244 ? 22.291 -11.146 -19.329 1.00 42.19 244 SER A C 1
ATOM 1947 O O . SER A 1 244 ? 22.791 -10.993 -20.437 1.00 42.19 244 SER A O 1
ATOM 1949 N N . CYS A 1 245 ? 21.092 -11.718 -19.162 1.00 43.97 245 CYS A N 1
ATOM 1950 C CA . CYS A 1 245 ? 20.325 -12.327 -20.259 1.00 43.97 245 CYS A CA 1
ATOM 1951 C C . CYS A 1 245 ? 19.000 -11.616 -20.585 1.00 43.97 245 CYS A C 1
ATOM 1953 O O . CYS A 1 245 ? 18.186 -12.134 -21.349 1.00 43.97 245 CYS A O 1
ATOM 1955 N N . THR A 1 246 ? 18.786 -10.410 -20.050 1.00 42.00 246 THR A N 1
ATOM 1956 C CA . THR A 1 246 ? 17.617 -9.570 -20.346 1.00 42.00 246 THR A CA 1
ATOM 1957 C C . THR A 1 246 ? 18.005 -8.342 -21.175 1.00 42.00 246 THR A C 1
ATOM 1959 O O . THR A 1 246 ? 18.195 -7.265 -20.623 1.00 42.00 246 THR A O 1
ATOM 1962 N N . SER A 1 247 ? 18.143 -8.489 -22.497 1.00 42.22 247 SER A N 1
ATOM 1963 C CA . SER A 1 247 ? 17.652 -7.531 -23.513 1.00 42.22 247 SER A CA 1
ATOM 1964 C C . SER A 1 247 ? 18.108 -7.945 -24.921 1.00 42.22 247 SER A C 1
ATOM 1966 O O . SER A 1 247 ? 19.280 -8.208 -25.152 1.00 42.22 247 SER A O 1
ATOM 1968 N N . LYS A 1 248 ? 17.186 -7.945 -25.894 1.00 37.97 248 LYS A N 1
ATOM 1969 C CA . LYS A 1 248 ? 17.493 -8.070 -27.335 1.00 37.97 248 LYS A CA 1
ATOM 1970 C C . LYS A 1 248 ? 17.921 -6.744 -27.984 1.00 37.97 248 LYS A C 1
ATOM 1972 O O . LYS A 1 248 ? 17.956 -6.634 -29.204 1.00 37.97 248 LYS A O 1
ATOM 1977 N N . THR A 1 249 ? 18.230 -5.717 -27.201 1.00 39.03 249 THR A N 1
ATOM 1978 C CA . THR A 1 249 ? 18.526 -4.375 -27.717 1.00 39.03 249 THR A CA 1
ATOM 1979 C C . THR A 1 249 ? 19.899 -3.921 -27.261 1.00 39.03 249 THR A C 1
ATOM 1981 O O . THR A 1 249 ? 20.036 -2.988 -26.475 1.00 39.03 249 THR A O 1
ATOM 1984 N N . THR A 1 250 ? 20.928 -4.571 -27.795 1.00 34.41 250 THR A N 1
ATOM 1985 C CA . THR A 1 250 ? 22.251 -3.959 -27.908 1.00 34.41 250 THR A CA 1
ATOM 1986 C C . THR A 1 250 ? 22.280 -3.248 -29.261 1.00 34.41 250 THR A C 1
ATOM 1988 O O . THR A 1 250 ? 22.287 -3.933 -30.286 1.00 34.41 250 THR A O 1
ATOM 1991 N N . PRO A 1 251 ? 22.292 -1.903 -29.341 1.00 33.91 251 PRO A N 1
ATOM 1992 C CA . PRO A 1 251 ? 22.733 -1.259 -30.563 1.00 33.91 251 PRO A CA 1
ATOM 1993 C C . PRO A 1 251 ? 24.188 -1.677 -30.751 1.00 33.91 251 PRO A C 1
ATOM 1995 O O . PRO A 1 251 ? 25.020 -1.483 -29.861 1.00 33.91 251 PRO A O 1
ATOM 1998 N N . THR A 1 252 ? 24.485 -2.291 -31.889 1.00 29.62 252 THR A N 1
ATOM 1999 C CA . THR A 1 252 ? 25.848 -2.506 -32.364 1.00 29.62 252 THR A CA 1
ATOM 2000 C C . THR A 1 252 ? 26.640 -1.216 -32.196 1.00 29.62 252 THR A C 1
ATOM 2002 O O . THR A 1 252 ? 26.410 -0.236 -32.903 1.00 29.62 252 THR A O 1
ATOM 2005 N N . ARG A 1 253 ? 27.571 -1.212 -31.240 1.00 27.75 253 ARG A N 1
ATOM 2006 C CA . ARG A 1 253 ? 28.589 -0.175 -31.106 1.00 27.75 253 ARG A CA 1
ATOM 2007 C C . ARG A 1 253 ? 29.556 -0.387 -32.271 1.00 27.75 253 ARG A C 1
ATOM 2009 O O . ARG A 1 253 ? 30.455 -1.220 -32.189 1.00 27.75 253 ARG A O 1
ATOM 2016 N N . THR A 1 254 ? 29.307 0.276 -33.396 1.00 29.44 254 THR A N 1
ATOM 2017 C CA . THR A 1 254 ? 30.305 0.390 -34.463 1.00 29.44 254 THR A CA 1
ATOM 2018 C C . THR A 1 254 ? 31.515 1.128 -33.899 1.00 29.44 254 THR A C 1
ATOM 2020 O O . THR A 1 254 ? 31.353 2.138 -33.213 1.00 29.44 254 THR A O 1
ATOM 2023 N N . LYS A 1 255 ? 32.691 0.529 -34.115 1.00 31.95 255 LYS A N 1
ATOM 2024 C CA . LYS A 1 255 ? 34.008 1.041 -33.725 1.00 31.95 255 LYS A CA 1
ATOM 2025 C C . LYS A 1 255 ? 34.290 2.417 -34.314 1.00 31.95 255 LYS A C 1
ATOM 2027 O O . LYS A 1 255 ? 33.810 2.664 -35.442 1.00 31.95 255 LYS A O 1
#

Secondary structure (DSSP, 8-state):
--S-SSHHHHHHHHHHS--HHHHT--SSSTTTTTT-HHHHHHTGGGSHHHHHHHHH-------S--S---TTTTT---PPPPSSTHHHHHHHHHHHHHHHHHHHHHHHHHHHHHHTT-GGG--EEEE-S---EESGGG--EE--SSSHHHH---EEEE-TTPPTT--------GGGHHHHHHHHTTPPPPTT--S---HHHHH-S-------PPP-----S--GGGS-TTSS----TTSPPPGGG--S-------

Radius of gyration: 20.6 Å; chains: 1; bounding box: 54×45×59 Å

Sequence (255 aa):
FVNSPICCPSRSTILTGKYAHNTGVVNNSIDGNCSSESWQKYHEPFSVAALLKNEKDYVTFYAGKYLNQKHWIVDMPPTHLPANITILDNIQKHRLQSLLAVDEMMEKVVKKLEQLNLLENTYILFTSDNGFHIGQFTQPWDKRQPYDTDIRVPLFVSGPNIPRKNVESYPVSSVDLAPTILDLAGVNIPQYMDGKSFKKVLFSTNQAIFKKHLFVEYWGEGQKATVDTSCPWSYDGNVAVSPSCTSKTTPTRTK

Foldseek 3Di:
DEQFLAQQQLLLLLFQLAHCVVLQQAHLDVVSVQVHPCSVVPRVCRTLQNLCCPQPNDDDDDDDCRRHHPPDVLPDDQDAADPDCVVLVVVVVVVVVVVVVVVVVVVVVQVVCVVVVNQQADKDKDKDSWAWDDCPPSGHTDEQDPDCRTQVMDIDIDYHQFDPPDDDPDDDYSSQNSQQSCVVSVHDRDPPRPHHHPVCVRNDPDDPPDDDDRHHDHPGSDDPVQFDPPPPDDDDPPDDDDPVGGGPDDDPPDD